Protein AF-A0A1A0JV14-F1 (afdb_monomer_lite)

pLDDT: mean 73.34, std 14.1, range [32.22, 88.75]

Secondary structure (DSSP, 8-state):
--SS-HHHHHHHHHHHHHHHHHHHHHHHHHHTSEEE---S--TTSS----EEESTT---HHHHS--B-TTS-B-----TTEEE-TTS-EEE-SPPPBPSS-SSB--S-SSEETTEEPPHHHHHHHHHHHHHHHHHHHHHHHH---------------------S-----PPTTHHHHHHHHHHHHHHHHHHHHHHHHHHHS-HHHHHHHHHHHHHHHHHHHHHIIIIIIS--TTHHHHHHHHHHHHHHHHHHHHHHHHHHHHHHHHS--

Structure (mmCIF, N/CA/C/O backbone):
data_AF-A0A1A0JV14-F1
#
_entry.id   AF-A0A1A0JV14-F1
#
loop_
_atom_site.group_PDB
_atom_site.id
_atom_site.type_symbol
_atom_site.label_atom_id
_atom_site.label_alt_id
_atom_site.label_comp_id
_atom_site.label_asym_id
_atom_site.label_entity_id
_atom_site.label_seq_id
_atom_site.pdbx_PDB_ins_code
_atom_site.Cartn_x
_atom_site.Cartn_y
_atom_site.Cartn_z
_atom_site.occupancy
_atom_site.B_iso_or_equiv
_atom_site.auth_seq_id
_atom_site.auth_comp_id
_atom_site.auth_asym_id
_atom_site.auth_atom_id
_atom_site.pdbx_PDB_model_num
ATOM 1 N N . MET A 1 1 ? -23.477 -11.096 28.241 1.00 49.06 1 MET A N 1
ATOM 2 C CA . MET A 1 1 ? -22.424 -10.251 27.631 1.00 49.06 1 MET A CA 1
ATOM 3 C C . MET A 1 1 ? -21.500 -11.159 26.836 1.00 49.06 1 MET A C 1
ATOM 5 O O . MET A 1 1 ? -21.162 -12.216 27.353 1.00 49.06 1 MET A O 1
ATOM 9 N N . SER A 1 2 ? -21.149 -10.827 25.588 1.00 44.84 2 SER A N 1
ATOM 10 C CA . SER A 1 2 ? -20.207 -11.662 24.830 1.00 44.84 2 SER A CA 1
ATOM 11 C C . SER A 1 2 ? -18.846 -11.669 25.539 1.00 44.84 2 SER A C 1
ATOM 13 O O . SER A 1 2 ? -18.368 -10.593 25.894 1.00 44.84 2 SER A O 1
ATOM 15 N N . PRO A 1 3 ? -18.193 -12.828 25.723 1.00 68.62 3 PRO A N 1
ATOM 16 C CA . PRO A 1 3 ? -16.922 -12.924 26.453 1.00 68.62 3 PRO A CA 1
ATOM 17 C C . PRO A 1 3 ? -15.742 -12.248 25.732 1.00 68.62 3 PRO A C 1
ATOM 19 O O . PRO A 1 3 ? -14.661 -12.116 26.295 1.00 68.62 3 PRO A O 1
ATOM 22 N N . ILE A 1 4 ? -15.939 -11.812 24.485 1.00 65.19 4 ILE A N 1
ATOM 23 C CA . ILE A 1 4 ? -14.913 -11.195 23.647 1.00 65.19 4 ILE A CA 1
ATOM 24 C C . ILE A 1 4 ? -15.149 -9.675 23.608 1.00 65.19 4 ILE A C 1
ATOM 26 O O . ILE A 1 4 ? -16.234 -9.255 23.192 1.00 65.19 4 ILE A O 1
ATOM 30 N N . PRO A 1 5 ? -14.157 -8.844 23.990 1.00 69.81 5 PRO A N 1
ATOM 31 C CA . PRO A 1 5 ? -14.210 -7.398 23.808 1.00 69.81 5 PRO A CA 1
ATOM 32 C C . PRO A 1 5 ? -14.559 -7.041 22.361 1.00 69.81 5 PRO A C 1
ATOM 34 O O . PRO A 1 5 ? -13.869 -7.455 21.429 1.00 69.81 5 PRO A O 1
ATOM 37 N N . TRP A 1 6 ? -15.596 -6.230 22.159 1.00 74.19 6 TRP A N 1
ATOM 38 C CA . TRP A 1 6 ? -16.038 -5.812 20.825 1.00 74.19 6 TRP A CA 1
ATOM 39 C C . TRP A 1 6 ? -14.938 -5.166 19.945 1.00 74.19 6 TRP A C 1
ATOM 41 O O . TRP A 1 6 ? -14.975 -5.391 18.732 1.00 74.19 6 TRP A O 1
ATOM 51 N N . PRO A 1 7 ? -13.896 -4.476 20.473 1.00 67.81 7 PRO A N 1
ATOM 52 C CA . PRO A 1 7 ? -12.803 -3.973 19.639 1.00 67.81 7 PRO A CA 1
ATOM 53 C C . PRO A 1 7 ? -11.951 -5.081 19.009 1.00 67.81 7 PRO A C 1
ATOM 55 O O . PRO A 1 7 ? -11.316 -4.841 17.986 1.00 67.81 7 PRO A O 1
ATOM 58 N N . LEU A 1 8 ? -11.949 -6.303 19.559 1.00 70.31 8 LEU A N 1
ATOM 59 C CA . LEU A 1 8 ? -11.223 -7.431 18.967 1.00 70.31 8 LEU A CA 1
ATOM 60 C C . LEU A 1 8 ? -11.866 -7.922 17.670 1.00 70.31 8 LEU A C 1
ATOM 62 O O . LEU A 1 8 ? -11.145 -8.367 16.782 1.00 70.31 8 LEU A O 1
ATOM 66 N N . TRP A 1 9 ? -13.186 -7.787 17.510 1.00 73.31 9 TRP A N 1
ATOM 67 C CA . TRP A 1 9 ? -13.846 -8.073 16.231 1.00 73.31 9 TRP A CA 1
ATOM 68 C C . TRP A 1 9 ? -13.372 -7.112 15.137 1.00 73.31 9 TRP A C 1
ATOM 70 O O . TRP A 1 9 ? -13.068 -7.533 14.022 1.00 73.31 9 TRP A O 1
ATOM 80 N N . ILE A 1 10 ? -13.219 -5.830 15.483 1.00 69.50 10 ILE A N 1
ATOM 81 C CA . ILE A 1 10 ? -12.657 -4.810 14.586 1.00 69.50 10 ILE A CA 1
ATOM 82 C C . ILE A 1 10 ? -11.177 -5.111 14.305 1.00 69.50 10 ILE A C 1
ATOM 84 O O . ILE A 1 10 ? -10.741 -5.082 13.152 1.00 69.50 10 ILE A O 1
ATOM 88 N N . GLY A 1 11 ? -10.417 -5.463 15.345 1.00 66.31 11 GLY A N 1
ATOM 89 C CA . GLY A 1 11 ? -9.011 -5.844 15.239 1.00 66.31 11 GLY A CA 1
ATOM 90 C C . GLY A 1 11 ? -8.780 -7.075 14.358 1.00 66.31 11 GLY A C 1
ATOM 91 O O . GLY A 1 11 ? -7.833 -7.082 13.580 1.00 66.31 11 GLY A O 1
ATOM 92 N N . GLY A 1 12 ? -9.657 -8.081 14.414 1.00 74.56 12 GLY A N 1
ATOM 93 C CA . GLY A 1 12 ? -9.566 -9.301 13.605 1.00 74.56 12 GLY A CA 1
ATOM 94 C C . GLY A 1 12 ? -9.824 -9.076 12.112 1.00 74.56 12 GLY A C 1
ATOM 95 O O . GLY A 1 12 ? -9.202 -9.724 11.271 1.00 74.56 12 GLY A O 1
ATOM 96 N N . LEU A 1 13 ? -10.680 -8.112 11.762 1.00 76.44 13 LEU A N 1
ATOM 97 C CA . LEU A 1 13 ? -10.943 -7.747 10.365 1.00 76.44 13 LEU A CA 1
ATOM 98 C C . LEU A 1 13 ? -9.793 -6.955 9.731 1.00 76.44 13 LEU A C 1
ATOM 100 O O . LEU A 1 13 ? -9.630 -6.954 8.509 1.00 76.44 13 LEU A O 1
ATOM 104 N N . PHE A 1 14 ? -8.971 -6.288 10.538 1.00 70.69 14 PHE A N 1
ATOM 105 C CA . PHE A 1 14 ? -7.948 -5.394 10.016 1.00 70.69 14 PHE A CA 1
ATOM 106 C C . PHE A 1 14 ? -6.791 -6.099 9.285 1.00 70.69 14 PHE A C 1
ATOM 108 O O . PHE A 1 14 ? -6.425 -5.616 8.216 1.00 70.69 14 PHE A O 1
ATOM 115 N N . PRO A 1 15 ? -6.221 -7.234 9.743 1.00 72.44 15 PRO A N 1
ATOM 116 C CA . PRO A 1 15 ? -5.243 -7.987 8.957 1.00 72.44 15 PRO A CA 1
ATOM 117 C C . PRO A 1 15 ? -5.775 -8.403 7.584 1.00 72.44 15 PRO A C 1
ATOM 119 O O . PRO A 1 15 ? -5.058 -8.283 6.591 1.00 72.44 15 PRO A O 1
ATOM 122 N N . VAL A 1 16 ? -7.041 -8.832 7.514 1.00 77.56 16 VAL A N 1
ATOM 123 C CA . VAL A 1 16 ? -7.713 -9.169 6.249 1.00 77.56 16 VAL A CA 1
ATOM 124 C C . VAL A 1 16 ? -7.795 -7.931 5.363 1.00 77.56 16 VAL A C 1
ATOM 126 O O . VAL A 1 16 ? -7.395 -7.973 4.201 1.00 77.56 16 VAL A O 1
ATOM 129 N N . TYR A 1 17 ? -8.227 -6.803 5.924 1.00 73.44 17 TYR A N 1
ATOM 130 C CA . TYR A 1 17 ? -8.260 -5.529 5.216 1.00 73.44 17 TYR A CA 1
ATOM 131 C C . TYR A 1 17 ? -6.877 -5.105 4.696 1.00 73.44 17 TYR A C 1
ATOM 133 O O . TYR A 1 17 ? -6.738 -4.795 3.515 1.00 73.44 17 TYR A O 1
ATOM 141 N N . VAL A 1 18 ? -5.837 -5.137 5.533 1.00 72.06 18 VAL A N 1
ATOM 142 C CA . VAL A 1 18 ? -4.464 -4.789 5.138 1.00 72.06 18 VAL A CA 1
ATOM 143 C C . VAL A 1 18 ? -3.956 -5.720 4.047 1.00 72.06 18 VAL A C 1
ATOM 145 O O . VAL A 1 18 ? -3.308 -5.246 3.113 1.00 72.06 18 VAL A O 1
ATOM 148 N N . ALA A 1 19 ? -4.254 -7.018 4.122 1.00 76.06 19 ALA A N 1
ATOM 149 C CA . ALA A 1 19 ? -3.896 -7.972 3.080 1.00 76.06 19 ALA A CA 1
ATOM 150 C C . ALA A 1 19 ? -4.569 -7.609 1.748 1.00 76.06 19 ALA A C 1
ATOM 152 O O . ALA A 1 19 ? -3.882 -7.488 0.732 1.00 76.06 19 ALA A O 1
ATOM 153 N N . VAL A 1 20 ? -5.879 -7.342 1.760 1.00 78.75 20 VAL A N 1
ATOM 154 C CA . VAL A 1 20 ? -6.639 -6.922 0.571 1.00 78.75 20 VAL A CA 1
ATOM 155 C C . VAL A 1 20 ? -6.084 -5.621 -0.007 1.00 78.75 20 VAL A C 1
ATOM 157 O O . VAL A 1 20 ? -5.775 -5.562 -1.196 1.00 78.75 20 VAL A O 1
ATOM 160 N N . VAL A 1 21 ? -5.880 -4.591 0.819 1.00 75.81 21 VAL A N 1
ATOM 161 C CA . VAL A 1 21 ? -5.307 -3.307 0.382 1.00 75.81 21 VAL A CA 1
ATOM 162 C C . VAL A 1 21 ? -3.895 -3.487 -0.167 1.00 75.81 21 VAL A C 1
ATOM 164 O O . VAL A 1 21 ? -3.560 -2.891 -1.188 1.00 75.81 21 VAL A O 1
ATOM 167 N N . SER A 1 22 ? -3.073 -4.334 0.452 1.00 76.94 22 SER A N 1
ATOM 168 C CA . SER A 1 22 ? -1.713 -4.618 -0.018 1.00 76.94 22 SER A CA 1
ATOM 169 C C . SER A 1 22 ? -1.718 -5.273 -1.398 1.00 76.94 22 SER A C 1
ATOM 171 O O . SER A 1 22 ? -0.940 -4.875 -2.265 1.00 76.94 22 SER A O 1
ATOM 173 N N . VAL A 1 23 ? -2.619 -6.234 -1.630 1.00 80.88 23 VAL A N 1
ATOM 174 C CA . VAL A 1 23 ? -2.798 -6.878 -2.940 1.00 80.88 23 VAL A CA 1
ATOM 175 C C . VAL A 1 23 ? -3.331 -5.877 -3.968 1.00 80.88 23 VAL A C 1
ATOM 177 O O . VAL A 1 23 ? -2.788 -5.788 -5.067 1.00 80.88 23 VAL A O 1
ATOM 180 N N . LEU A 1 24 ? -4.331 -5.066 -3.618 1.00 80.88 24 LEU A N 1
ATOM 181 C CA . LEU A 1 24 ? -4.858 -4.030 -4.510 1.00 80.88 24 LEU A CA 1
ATOM 182 C C . LEU A 1 24 ? -3.783 -3.005 -4.887 1.00 80.88 24 LEU A C 1
ATOM 184 O O . LEU A 1 24 ? -3.639 -2.669 -6.061 1.00 80.88 24 LEU A O 1
ATOM 188 N N . LEU A 1 25 ? -2.984 -2.539 -3.925 1.00 79.31 25 LEU A N 1
ATOM 189 C CA . LEU A 1 25 ? -1.890 -1.603 -4.179 1.00 79.31 25 LEU A CA 1
ATOM 190 C C . LEU A 1 25 ? -0.799 -2.214 -5.049 1.00 79.31 25 LEU A C 1
ATOM 192 O O . LEU A 1 25 ? -0.305 -1.550 -5.961 1.00 79.31 25 LEU A O 1
ATOM 196 N N . TRP A 1 26 ? -0.431 -3.468 -4.787 1.00 85.31 26 TRP A N 1
ATOM 197 C CA . TRP A 1 26 ? 0.482 -4.225 -5.636 1.00 85.31 26 TRP A CA 1
ATOM 198 C C . TRP A 1 26 ? -0.031 -4.289 -7.078 1.00 85.31 26 TRP A C 1
ATOM 200 O O . TRP A 1 26 ? 0.706 -3.944 -8.005 1.00 85.31 26 TRP A O 1
ATOM 210 N N . PHE A 1 27 ? -1.305 -4.638 -7.261 1.00 87.00 27 PHE A N 1
ATOM 211 C CA . PHE A 1 27 ? -1.913 -4.762 -8.579 1.00 87.00 27 PHE A CA 1
ATOM 212 C C . PHE A 1 27 ? -1.983 -3.417 -9.310 1.00 87.00 27 PHE A C 1
ATOM 214 O O . PHE A 1 27 ? -1.514 -3.304 -10.443 1.00 87.00 27 PHE A O 1
ATOM 221 N N . LEU A 1 28 ? -2.509 -2.372 -8.663 1.00 83.56 28 LEU A N 1
ATOM 222 C CA . LEU A 1 28 ? -2.641 -1.029 -9.242 1.00 83.56 28 LEU A CA 1
ATOM 223 C C . LEU A 1 28 ? -1.284 -0.423 -9.602 1.00 83.56 28 LEU A C 1
ATOM 225 O O . LEU A 1 28 ? -1.135 0.221 -10.643 1.00 83.56 28 LEU A O 1
ATOM 229 N N . ARG A 1 29 ? -0.269 -0.654 -8.768 1.00 82.81 29 ARG A N 1
ATOM 230 C CA . ARG A 1 29 ? 1.103 -0.233 -9.050 1.00 82.81 29 ARG A CA 1
ATOM 231 C C . ARG A 1 29 ? 1.698 -0.960 -10.249 1.00 82.81 29 ARG A C 1
ATOM 233 O O . ARG A 1 29 ? 2.370 -0.348 -11.076 1.00 82.81 29 ARG A O 1
ATOM 240 N N . GLY A 1 30 ? 1.447 -2.258 -10.341 1.00 84.19 30 GLY A N 1
ATOM 241 C CA . GLY A 1 30 ? 1.895 -3.079 -11.452 1.00 84.19 30 GLY A CA 1
ATOM 242 C C . GLY A 1 30 ? 1.249 -2.720 -12.790 1.00 84.19 30 GLY A C 1
ATOM 243 O O . GLY A 1 30 ? 1.918 -2.795 -13.818 1.00 84.19 30 GLY A O 1
ATOM 244 N N . SER A 1 31 ? -0.018 -2.296 -12.778 1.00 86.62 31 SER A N 1
ATOM 245 C CA . SER A 1 31 ? -0.853 -2.199 -13.985 1.00 86.62 31 SER A CA 1
ATOM 246 C C . SER A 1 31 ? -1.221 -0.784 -14.435 1.00 86.62 31 SER A C 1
ATOM 248 O O . SER A 1 31 ? -1.293 -0.548 -15.635 1.00 86.62 31 SER A O 1
ATOM 250 N N . VAL A 1 32 ? -1.465 0.155 -13.515 1.00 84.38 32 VAL A N 1
ATOM 251 C CA . VAL A 1 32 ? -2.070 1.460 -13.856 1.00 84.38 32 VAL A CA 1
ATOM 252 C C . VAL A 1 32 ? -1.160 2.633 -13.513 1.00 84.38 32 VAL A C 1
ATOM 254 O O . VAL A 1 32 ? -1.180 3.656 -14.195 1.00 84.38 32 VAL A O 1
ATOM 257 N N . TRP A 1 33 ? -0.346 2.519 -12.462 1.00 81.19 33 TRP A N 1
ATOM 258 C CA . TRP A 1 33 ? 0.385 3.676 -11.952 1.00 81.19 33 TRP A CA 1
ATOM 259 C C . TRP A 1 33 ? 1.408 4.203 -12.968 1.00 81.19 33 TRP A C 1
ATOM 261 O O . TRP A 1 33 ? 2.286 3.445 -13.381 1.00 81.19 33 TRP A O 1
ATOM 271 N N . PRO A 1 34 ? 1.347 5.488 -13.371 1.00 81.88 34 PRO A N 1
ATOM 272 C CA . PRO A 1 34 ? 2.269 6.027 -14.360 1.00 81.88 34 PRO A CA 1
ATOM 273 C C . PRO A 1 34 ? 3.716 5.958 -13.870 1.00 81.88 34 PRO A C 1
ATOM 275 O O . PRO A 1 34 ? 4.074 6.538 -12.840 1.00 81.88 34 PRO A O 1
ATOM 278 N N . VAL A 1 35 ? 4.547 5.276 -14.650 1.00 82.06 35 VAL A N 1
ATOM 279 C CA . VAL A 1 35 ? 5.992 5.141 -14.441 1.00 82.06 35 VAL A CA 1
ATOM 280 C C . VAL A 1 35 ? 6.722 5.351 -15.767 1.00 82.06 35 VAL A C 1
ATOM 282 O O . VAL A 1 35 ? 6.133 5.224 -16.841 1.00 82.06 35 VAL A O 1
ATOM 285 N N . GLN A 1 36 ? 8.007 5.701 -15.731 1.00 83.50 36 GLN A N 1
ATOM 286 C CA . GLN A 1 36 ? 8.790 5.827 -16.963 1.00 83.50 36 GLN A CA 1
ATOM 287 C C . GLN A 1 36 ? 9.152 4.443 -17.505 1.00 83.50 36 GLN A C 1
ATOM 289 O O . GLN A 1 36 ? 9.298 3.476 -16.758 1.00 83.50 36 GLN A O 1
ATOM 294 N N . CYS A 1 37 ? 9.280 4.321 -18.823 1.00 84.94 37 CYS A N 1
ATOM 295 C CA . CYS A 1 37 ? 9.655 3.078 -19.476 1.00 84.94 37 CYS A CA 1
ATOM 296 C C . CYS A 1 37 ? 11.068 2.653 -19.056 1.00 84.94 37 CYS A C 1
ATOM 298 O O . CYS A 1 37 ? 12.046 3.337 -19.351 1.00 84.94 37 CYS A O 1
ATOM 300 N N . ALA A 1 38 ? 11.187 1.458 -18.479 1.00 78.62 38 ALA A N 1
ATOM 301 C CA . ALA A 1 38 ? 12.433 0.920 -17.935 1.00 78.62 38 ALA A CA 1
ATOM 302 C C . ALA A 1 38 ? 13.425 0.398 -18.999 1.00 78.62 38 ALA A C 1
ATOM 304 O O . ALA A 1 38 ? 14.091 -0.616 -18.797 1.00 78.62 38 ALA A O 1
ATOM 305 N N . TYR A 1 39 ? 13.542 1.074 -20.144 1.00 82.88 39 TYR A N 1
ATOM 306 C CA . TYR A 1 39 ? 14.497 0.692 -21.185 1.00 82.88 39 TYR A CA 1
ATOM 307 C C . TYR A 1 39 ? 15.790 1.517 -21.066 1.00 82.88 39 TYR A C 1
ATOM 309 O O . TYR A 1 39 ? 15.718 2.751 -21.125 1.00 82.88 39 TYR A O 1
ATOM 317 N N . PRO A 1 40 ? 16.958 0.872 -20.869 1.00 75.00 40 PRO A N 1
ATOM 318 C CA . PRO A 1 40 ? 18.164 1.554 -20.398 1.00 75.00 40 PRO A CA 1
ATOM 319 C C . PRO A 1 40 ? 18.838 2.420 -21.463 1.00 75.00 40 PRO A C 1
ATOM 321 O O . PRO A 1 40 ? 19.374 3.477 -21.137 1.00 75.00 40 PRO A O 1
ATOM 324 N N . ARG A 1 41 ? 18.809 2.002 -22.733 1.00 76.00 41 ARG A N 1
ATOM 325 C CA . ARG A 1 41 ? 19.434 2.724 -23.846 1.00 76.00 41 ARG A CA 1
ATOM 326 C C . ARG A 1 41 ? 18.601 2.576 -25.104 1.00 76.00 41 ARG A C 1
ATOM 328 O O . ARG A 1 41 ? 18.338 1.464 -25.531 1.00 76.00 41 ARG A O 1
ATOM 335 N N . THR A 1 42 ? 18.191 3.701 -25.669 1.00 78.00 42 THR A N 1
ATOM 336 C CA . THR A 1 42 ? 17.577 3.789 -27.000 1.00 78.00 42 THR A CA 1
ATOM 337 C C . THR A 1 42 ? 18.656 3.863 -28.085 1.00 78.00 42 THR A C 1
ATOM 339 O O . THR A 1 42 ? 19.840 3.988 -27.769 1.00 78.00 42 THR A O 1
ATOM 342 N N . SER A 1 43 ? 18.261 3.894 -29.362 1.00 72.75 43 SER A N 1
ATOM 343 C CA . SER A 1 43 ? 19.174 4.112 -30.500 1.00 72.75 43 SER A CA 1
ATOM 344 C C . SER A 1 43 ? 20.033 5.378 -30.384 1.00 72.75 43 SER A C 1
ATOM 346 O O . SER A 1 43 ? 21.103 5.448 -30.972 1.00 72.75 43 SER A O 1
ATOM 348 N N . LYS A 1 44 ? 19.602 6.364 -29.586 1.00 75.69 44 LYS A N 1
ATOM 349 C CA . LYS A 1 44 ? 20.335 7.612 -29.317 1.00 75.69 44 LYS A CA 1
ATOM 350 C C . LYS A 1 44 ? 21.280 7.523 -28.107 1.00 75.69 44 LYS A C 1
ATOM 352 O O . LYS A 1 44 ? 21.722 8.550 -27.603 1.00 75.69 44 LYS A O 1
ATOM 357 N N . GLY A 1 45 ? 21.504 6.328 -27.553 1.00 75.19 45 GLY A N 1
ATOM 358 C CA . GLY A 1 45 ? 22.365 6.105 -26.383 1.00 75.19 45 GLY A CA 1
ATOM 359 C C . GLY A 1 45 ? 21.812 6.635 -25.051 1.00 75.19 45 GLY A C 1
ATOM 360 O O . GLY A 1 45 ? 22.491 6.557 -24.032 1.00 75.19 45 GLY A O 1
ATOM 361 N N . ARG A 1 46 ? 20.578 7.156 -25.032 1.00 79.81 46 ARG A N 1
ATOM 362 C CA . ARG A 1 46 ? 19.920 7.743 -23.849 1.00 79.81 46 ARG A CA 1
ATOM 363 C C . ARG A 1 46 ? 18.812 6.829 -23.307 1.00 79.81 46 ARG A C 1
ATOM 365 O O . ARG A 1 46 ? 18.207 6.102 -24.106 1.00 79.81 46 ARG A O 1
ATOM 372 N N . PRO A 1 47 ? 18.497 6.874 -21.996 1.00 79.69 47 PRO A N 1
ATOM 373 C CA . PRO A 1 47 ? 17.401 6.099 -21.419 1.00 79.69 47 PRO A CA 1
ATOM 374 C C . PRO A 1 47 ? 16.048 6.551 -21.967 1.00 79.69 47 PRO A C 1
ATOM 376 O O . PRO A 1 47 ? 15.847 7.730 -22.272 1.00 79.69 47 PRO A O 1
ATOM 379 N N . CYS A 1 48 ? 15.102 5.617 -22.071 1.00 83.44 48 CYS A N 1
ATOM 380 C CA . CYS A 1 48 ? 13.747 5.955 -22.492 1.00 83.44 48 CYS A CA 1
ATOM 381 C C . CYS A 1 48 ? 13.066 6.853 -21.444 1.00 83.44 48 CYS A C 1
ATOM 383 O O . CYS A 1 48 ? 13.217 6.643 -20.241 1.00 83.44 48 CYS A O 1
ATOM 385 N N . ARG A 1 49 ? 12.321 7.862 -21.909 1.00 84.25 49 ARG A N 1
ATOM 386 C CA . ARG A 1 49 ? 11.560 8.802 -21.063 1.00 84.25 49 ARG A CA 1
ATOM 387 C C . ARG A 1 49 ? 10.043 8.702 -21.261 1.00 84.25 49 ARG A C 1
ATOM 389 O O . ARG A 1 49 ? 9.301 9.477 -20.672 1.00 84.25 49 ARG A O 1
ATOM 396 N N . ASN A 1 50 ? 9.579 7.757 -22.081 1.00 87.19 50 ASN A N 1
ATOM 397 C CA . ASN A 1 50 ? 8.151 7.580 -22.343 1.00 87.19 50 ASN A CA 1
ATOM 398 C C . ASN A 1 50 ? 7.445 7.046 -21.096 1.00 87.19 50 ASN A C 1
ATOM 400 O O . ASN A 1 50 ? 7.974 6.159 -20.425 1.00 87.19 50 ASN A O 1
ATOM 404 N N . TRP A 1 51 ? 6.239 7.538 -20.831 1.00 86.31 51 TRP A N 1
ATOM 405 C CA . TRP A 1 51 ? 5.393 7.059 -19.742 1.00 86.31 51 TRP A CA 1
ATOM 406 C C . TRP A 1 51 ? 4.670 5.768 -20.123 1.00 86.31 51 TRP A C 1
ATOM 408 O O . TRP A 1 51 ? 4.307 5.564 -21.283 1.00 86.31 51 TRP A O 1
ATOM 418 N N . VAL A 1 52 ? 4.483 4.889 -19.141 1.00 87.81 52 VAL A N 1
ATOM 419 C CA . VAL A 1 52 ? 3.756 3.624 -19.276 1.00 87.81 52 VAL A CA 1
ATOM 420 C C . VAL A 1 52 ? 2.808 3.425 -18.090 1.00 87.81 52 VAL A C 1
ATOM 422 O O . VAL A 1 52 ? 3.120 3.884 -16.984 1.00 87.81 52 VAL A O 1
ATOM 425 N N . PRO A 1 53 ? 1.659 2.762 -18.301 1.00 87.88 53 PRO A N 1
ATOM 426 C CA . PRO A 1 53 ? 0.757 2.414 -17.217 1.00 87.88 53 PRO A CA 1
ATOM 427 C C . PRO A 1 53 ? 1.317 1.195 -16.479 1.00 87.88 53 PRO A C 1
ATOM 429 O O . PRO A 1 53 ? 1.346 0.082 -16.999 1.00 87.88 53 PRO A O 1
ATOM 432 N N . GLY A 1 54 ? 1.808 1.429 -15.268 1.00 84.31 54 GLY A N 1
ATOM 433 C CA . GLY A 1 54 ? 2.262 0.390 -14.361 1.00 84.31 54 GLY A CA 1
ATOM 434 C C . GLY A 1 54 ? 3.673 -0.138 -14.611 1.00 84.31 54 GLY A C 1
ATOM 435 O O . GLY A 1 54 ? 4.294 0.022 -15.666 1.00 84.31 54 GLY A O 1
ATOM 436 N N . GLU A 1 55 ? 4.206 -0.792 -13.584 1.00 85.38 55 GLU A N 1
ATOM 437 C CA . GLU A 1 55 ? 5.560 -1.347 -13.596 1.00 85.38 55 GLU A CA 1
ATOM 438 C C . GLU A 1 55 ? 5.730 -2.559 -14.520 1.00 85.38 55 GLU A C 1
ATOM 440 O O . GLU A 1 55 ? 6.852 -2.816 -14.967 1.00 85.38 55 GLU A O 1
ATOM 445 N N . TRP A 1 56 ? 4.646 -3.274 -14.837 1.00 86.56 56 TRP A N 1
ATOM 446 C CA . TRP A 1 56 ? 4.665 -4.476 -15.680 1.00 86.56 56 TRP A CA 1
ATOM 447 C C . TRP A 1 56 ? 4.751 -4.171 -17.172 1.00 86.56 56 TRP A C 1
ATOM 449 O O . TRP A 1 56 ? 5.037 -5.067 -17.969 1.00 86.56 56 TRP A O 1
ATOM 459 N N . MET A 1 57 ? 4.505 -2.920 -17.561 1.00 85.00 57 MET A N 1
ATOM 460 C CA . MET A 1 57 ? 4.444 -2.526 -18.960 1.00 85.00 57 MET A CA 1
ATOM 461 C C . MET A 1 57 ? 5.706 -1.795 -19.415 1.00 85.00 57 MET A C 1
ATOM 463 O O . MET A 1 57 ? 6.434 -1.149 -18.656 1.00 85.00 57 MET A O 1
ATOM 467 N N . ARG A 1 58 ? 5.961 -1.892 -20.719 1.00 85.56 58 ARG A N 1
ATOM 468 C CA . ARG A 1 58 ? 6.954 -1.097 -21.443 1.00 85.56 58 ARG A CA 1
ATOM 469 C C . ARG A 1 58 ? 6.253 -0.290 -22.519 1.00 85.56 58 ARG A C 1
ATOM 471 O O . ARG A 1 58 ? 5.154 -0.637 -22.949 1.00 85.56 58 ARG A O 1
ATOM 478 N N . CYS A 1 59 ? 6.894 0.782 -22.978 1.00 86.88 59 CYS A N 1
ATOM 479 C CA . CYS A 1 59 ? 6.302 1.602 -24.025 1.00 86.88 59 CYS A CA 1
ATOM 480 C C . CYS A 1 59 ? 6.188 0.787 -25.318 1.00 86.88 59 CYS A C 1
ATOM 482 O O . CYS A 1 59 ? 6.926 -0.179 -25.523 1.00 86.88 59 CYS A O 1
ATOM 484 N N . ARG A 1 60 ? 5.289 1.197 -26.218 1.00 86.00 60 ARG A N 1
ATOM 485 C CA . ARG A 1 60 ? 5.021 0.495 -27.484 1.00 86.00 60 ARG A CA 1
ATOM 486 C C . ARG A 1 60 ? 6.295 0.150 -28.272 1.00 86.00 60 ARG A C 1
ATOM 488 O O . ARG A 1 60 ? 6.374 -0.937 -28.834 1.00 86.00 60 ARG A O 1
ATOM 495 N N . HIS A 1 61 ? 7.302 1.025 -28.248 1.00 81.62 61 HIS A N 1
ATOM 496 C CA . HIS A 1 61 ? 8.583 0.834 -28.943 1.00 81.62 61 HIS A CA 1
ATOM 497 C C . HIS A 1 61 ? 9.497 -0.234 -28.316 1.00 81.62 61 HIS A C 1
ATOM 499 O O . HIS A 1 61 ? 10.349 -0.785 -29.010 1.00 81.62 61 HIS A O 1
ATOM 505 N N . HIS A 1 62 ? 9.323 -0.539 -27.025 1.00 81.56 62 HIS A N 1
ATOM 506 C CA . HIS A 1 62 ? 10.167 -1.469 -26.259 1.00 81.56 62 HIS A CA 1
ATOM 507 C C . HIS A 1 62 ? 9.402 -2.681 -25.700 1.00 81.56 62 HIS A C 1
ATOM 509 O O . HIS A 1 62 ? 9.979 -3.487 -24.965 1.00 81.56 62 HIS A O 1
ATOM 515 N N . ASN A 1 63 ? 8.106 -2.800 -26.008 1.00 75.81 63 ASN A N 1
ATOM 516 C CA . ASN A 1 63 ? 7.265 -3.925 -25.594 1.00 75.81 63 ASN A CA 1
ATOM 517 C C . ASN A 1 63 ? 7.368 -5.124 -26.559 1.00 75.81 63 ASN A C 1
ATOM 519 O O . ASN A 1 63 ? 7.190 -6.269 -26.154 1.00 75.81 63 ASN A O 1
ATOM 523 N N . ARG A 1 64 ? 7.690 -4.888 -27.837 1.00 67.31 64 ARG A N 1
ATOM 524 C CA . ARG A 1 64 ? 7.855 -5.953 -28.839 1.00 67.31 64 ARG A CA 1
ATOM 525 C C . ARG A 1 64 ? 9.324 -6.367 -28.965 1.00 67.31 64 ARG A C 1
ATOM 527 O O . ARG A 1 64 ? 10.215 -5.519 -28.932 1.00 67.31 64 ARG A O 1
ATOM 534 N N . ARG A 1 65 ? 9.569 -7.670 -29.151 1.00 59.38 65 ARG A N 1
ATOM 535 C CA . ARG A 1 65 ? 10.869 -8.193 -29.602 1.00 59.38 65 ARG A CA 1
ATOM 536 C C . ARG A 1 65 ? 11.035 -7.798 -31.065 1.00 59.38 65 ARG A C 1
ATOM 538 O O . ARG A 1 65 ? 10.551 -8.493 -31.948 1.00 59.38 65 ARG A O 1
ATOM 545 N N . VAL A 1 66 ? 11.634 -6.639 -31.300 1.00 60.34 66 VAL A N 1
ATOM 546 C CA . VAL A 1 66 ? 11.924 -6.154 -32.649 1.00 60.34 66 VAL A CA 1
ATOM 547 C C . VAL A 1 66 ? 13.431 -6.055 -32.775 1.00 60.34 66 VAL A C 1
ATOM 549 O O . VAL A 1 66 ? 14.089 -5.382 -31.977 1.00 60.34 66 VAL A O 1
ATOM 552 N N . THR A 1 67 ? 13.969 -6.761 -33.761 1.00 59.72 67 THR A N 1
ATOM 553 C CA . THR A 1 67 ? 15.313 -6.509 -34.268 1.00 59.72 67 THR A CA 1
ATOM 554 C C . THR A 1 67 ? 15.173 -5.369 -35.265 1.00 59.72 67 THR A C 1
ATOM 556 O O . THR A 1 67 ? 14.502 -5.516 -36.284 1.00 59.72 67 THR A O 1
ATOM 559 N N . TYR A 1 68 ? 15.712 -4.196 -34.941 1.00 62.53 68 TYR A N 1
ATOM 560 C CA . TYR A 1 68 ? 15.664 -3.058 -35.856 1.00 62.53 68 TYR A CA 1
ATOM 561 C C . TYR A 1 68 ? 16.746 -3.196 -36.933 1.00 62.53 68 TYR A C 1
ATOM 563 O O . TYR A 1 68 ? 17.794 -3.797 -36.702 1.00 62.53 68 TYR A O 1
ATOM 571 N N . ARG A 1 69 ? 16.508 -2.571 -38.093 1.00 49.47 69 ARG A N 1
ATOM 572 C CA . ARG A 1 69 ? 17.336 -2.631 -39.317 1.00 49.47 69 ARG A CA 1
ATOM 573 C C . ARG A 1 69 ? 18.815 -2.231 -39.132 1.00 49.47 69 ARG A C 1
ATOM 575 O O . ARG A 1 69 ? 19.618 -2.477 -40.017 1.00 49.47 69 ARG A O 1
ATOM 582 N N . TYR A 1 70 ? 19.170 -1.655 -37.982 1.00 57.38 70 TYR A N 1
ATOM 583 C CA . TYR A 1 70 ? 20.510 -1.169 -37.626 1.00 57.38 70 TYR A CA 1
ATOM 584 C C . TYR A 1 70 ? 21.196 -2.013 -36.533 1.00 57.38 70 TYR A C 1
ATOM 586 O O . TYR A 1 70 ? 21.990 -1.493 -35.755 1.00 57.38 70 TYR A O 1
ATOM 594 N N . GLY A 1 71 ? 20.828 -3.291 -36.382 1.00 58.66 71 GLY A N 1
ATOM 595 C CA . GLY A 1 71 ? 21.439 -4.199 -35.396 1.00 58.66 71 GLY A CA 1
ATOM 596 C C . GLY A 1 71 ? 21.020 -3.960 -33.937 1.00 58.66 71 GLY A C 1
ATOM 597 O O . GLY A 1 71 ? 21.434 -4.694 -33.043 1.00 58.66 71 GLY A O 1
ATOM 598 N N . HIS A 1 72 ? 20.161 -2.972 -33.662 1.00 62.44 72 HIS A N 1
ATOM 599 C CA . HIS A 1 72 ? 19.623 -2.760 -32.320 1.00 62.44 72 HIS A CA 1
ATOM 600 C C . HIS A 1 72 ? 18.564 -3.822 -31.999 1.00 62.44 72 HIS A C 1
ATOM 602 O O . HIS A 1 72 ? 17.467 -3.821 -32.563 1.00 62.44 72 HIS A O 1
ATOM 608 N N . GLN A 1 73 ? 18.874 -4.700 -31.044 1.00 68.56 73 GLN A N 1
ATOM 609 C CA . GLN A 1 73 ? 17.942 -5.709 -30.544 1.00 68.56 73 GLN A CA 1
ATOM 610 C C . GLN A 1 73 ? 17.288 -5.259 -29.231 1.00 68.56 73 GLN A C 1
ATOM 612 O O . GLN A 1 73 ? 17.963 -4.829 -28.291 1.00 68.56 73 GLN A O 1
ATOM 617 N N . VAL A 1 74 ? 15.960 -5.375 -29.140 1.00 68.31 74 VAL A N 1
ATOM 618 C CA . VAL A 1 74 ? 15.237 -5.139 -27.882 1.00 68.31 74 VAL A CA 1
ATOM 619 C C . VAL A 1 74 ? 15.334 -6.372 -26.983 1.00 68.31 74 VAL A C 1
ATOM 621 O O . VAL A 1 74 ? 14.596 -7.341 -27.150 1.00 68.31 74 VAL A O 1
ATOM 624 N N . VAL A 1 75 ? 16.231 -6.325 -25.995 1.00 73.12 75 VAL A N 1
ATOM 625 C CA . VAL A 1 75 ? 16.366 -7.377 -24.975 1.00 73.12 75 VAL A CA 1
ATOM 626 C C . VAL A 1 75 ? 15.255 -7.268 -23.920 1.00 73.12 75 VAL A C 1
ATOM 628 O O . VAL A 1 75 ? 14.893 -6.177 -23.448 1.00 73.12 75 VAL A O 1
ATOM 631 N N . LYS A 1 76 ? 14.707 -8.422 -23.521 1.00 74.00 76 LYS A N 1
ATOM 632 C CA . LYS A 1 76 ? 13.773 -8.526 -22.395 1.00 74.00 76 LYS A CA 1
ATOM 633 C C . LYS A 1 76 ? 14.579 -8.432 -21.095 1.00 74.00 76 LYS A C 1
ATOM 635 O O . LYS A 1 76 ? 15.233 -9.385 -20.704 1.00 74.00 76 LYS A O 1
ATOM 640 N N . LEU A 1 77 ? 14.541 -7.264 -20.463 1.00 77.62 77 LEU A N 1
ATOM 641 C CA . LEU A 1 77 ? 15.199 -6.984 -19.180 1.00 77.62 77 LEU A CA 1
ATOM 642 C C . LEU A 1 77 ? 14.133 -6.889 -18.087 1.00 77.62 77 LEU A C 1
ATOM 644 O O . LEU A 1 77 ? 13.023 -6.405 -18.341 1.00 77.62 77 LEU A O 1
ATOM 648 N N . GLN A 1 78 ? 14.464 -7.285 -16.867 1.00 80.44 78 GLN A N 1
ATOM 649 C CA . GLN A 1 78 ? 13.635 -6.906 -15.728 1.00 80.44 78 GLN A CA 1
ATOM 650 C C . GLN A 1 78 ? 13.760 -5.402 -15.463 1.00 80.44 78 GLN A C 1
ATOM 652 O O . GLN A 1 78 ? 14.704 -4.750 -15.912 1.00 80.44 78 GLN A O 1
ATOM 657 N N . ARG A 1 79 ? 12.787 -4.817 -14.761 1.00 76.81 79 ARG A N 1
ATOM 658 C CA . ARG A 1 79 ? 12.742 -3.363 -14.526 1.00 76.81 79 ARG A CA 1
ATOM 659 C C . ARG A 1 79 ? 13.945 -2.865 -13.715 1.00 76.81 79 ARG A C 1
ATOM 661 O O . ARG A 1 79 ? 14.489 -1.810 -14.022 1.00 76.81 79 ARG A O 1
ATOM 668 N N . TRP A 1 80 ? 14.407 -3.669 -12.761 1.00 76.44 80 TRP A N 1
ATOM 669 C CA . TRP A 1 80 ? 15.619 -3.420 -11.976 1.00 76.44 80 TRP A CA 1
ATOM 670 C C . TRP A 1 80 ? 16.916 -3.776 -12.709 1.00 76.44 80 TRP A C 1
ATOM 672 O O . TRP A 1 80 ? 17.970 -3.728 -12.093 1.00 76.44 80 TRP A O 1
ATOM 682 N N . GLN A 1 81 ? 16.877 -4.160 -13.987 1.00 81.56 81 GLN A N 1
ATOM 683 C CA . GLN A 1 81 ? 18.068 -4.509 -14.763 1.00 81.56 81 GLN A CA 1
ATOM 684 C C . GLN A 1 81 ? 18.404 -3.422 -15.791 1.00 81.56 81 GLN A C 1
ATOM 686 O O . GLN A 1 81 ? 17.553 -2.665 -16.272 1.00 81.56 81 GLN A O 1
ATOM 691 N N . THR A 1 82 ? 19.683 -3.332 -16.128 1.00 79.75 82 THR A N 1
ATOM 692 C CA . THR A 1 82 ? 20.254 -2.448 -17.142 1.00 79.75 82 THR A CA 1
ATOM 693 C C . THR A 1 82 ? 21.369 -3.170 -17.901 1.00 79.75 82 THR A C 1
ATOM 695 O O . THR A 1 82 ? 21.760 -4.281 -17.548 1.00 79.75 82 THR A O 1
ATOM 698 N N . LEU A 1 83 ? 21.851 -2.557 -18.979 1.00 79.50 83 LEU A N 1
ATOM 699 C CA . LEU A 1 83 ? 22.952 -3.070 -19.791 1.00 79.50 83 LEU A CA 1
ATOM 700 C C . LEU A 1 83 ? 24.211 -2.240 -19.524 1.00 79.50 83 LEU A C 1
ATOM 702 O O . LEU A 1 83 ? 24.172 -1.008 -19.608 1.00 79.50 83 LEU A O 1
ATOM 706 N N . THR A 1 84 ? 25.332 -2.898 -19.227 1.00 77.88 84 THR A N 1
ATOM 707 C CA . THR A 1 84 ? 26.653 -2.247 -19.164 1.00 77.88 84 THR A CA 1
ATOM 708 C C . THR A 1 84 ? 27.182 -1.914 -20.566 1.00 77.88 84 THR A C 1
ATOM 710 O O . THR A 1 84 ? 26.603 -2.312 -21.576 1.00 77.88 84 THR A O 1
ATOM 713 N N . ARG A 1 85 ? 28.305 -1.175 -20.659 1.00 70.88 85 ARG A N 1
ATOM 714 C CA . ARG A 1 85 ? 28.949 -0.829 -21.948 1.00 70.88 85 ARG A CA 1
ATOM 715 C C . ARG A 1 85 ? 29.293 -2.052 -22.821 1.00 70.88 85 ARG A C 1
ATOM 717 O O . ARG A 1 85 ? 29.320 -1.893 -24.030 1.00 70.88 85 ARG A O 1
ATOM 724 N N . GLY A 1 86 ? 29.459 -3.241 -22.236 1.00 72.88 86 GLY A N 1
ATOM 725 C CA . GLY A 1 86 ? 29.670 -4.510 -22.950 1.00 72.88 86 GLY A CA 1
ATOM 726 C C . GLY A 1 86 ? 28.415 -5.376 -23.137 1.00 72.88 86 GLY A C 1
ATOM 727 O O . GLY A 1 86 ? 28.542 -6.590 -23.207 1.00 72.88 86 GLY A O 1
ATOM 728 N N . ASN A 1 87 ? 27.204 -4.801 -23.127 1.00 73.56 87 ASN A N 1
ATOM 729 C CA . ASN A 1 87 ? 25.924 -5.525 -23.259 1.00 73.56 87 ASN A CA 1
ATOM 730 C C . ASN A 1 87 ? 25.652 -6.618 -22.204 1.00 73.56 87 ASN A C 1
ATOM 732 O O . ASN A 1 87 ? 24.712 -7.400 -22.346 1.00 73.56 87 ASN A O 1
ATOM 736 N N . LYS A 1 88 ? 26.409 -6.649 -21.103 1.00 80.62 88 LYS A N 1
ATOM 737 C CA . LYS A 1 88 ? 26.128 -7.529 -19.967 1.00 80.62 88 LYS A CA 1
ATOM 738 C C . LYS A 1 88 ? 24.924 -6.999 -19.186 1.00 80.62 88 LYS A C 1
ATOM 740 O O . LYS A 1 88 ? 24.809 -5.797 -18.936 1.00 80.62 88 LYS A O 1
ATOM 745 N N . ILE A 1 89 ? 24.020 -7.899 -18.808 1.00 82.12 89 ILE A N 1
ATOM 746 C CA . ILE A 1 89 ? 22.872 -7.572 -17.959 1.00 82.12 89 ILE A CA 1
ATOM 747 C C . ILE A 1 89 ? 23.378 -7.431 -16.523 1.00 82.12 89 ILE A C 1
ATOM 749 O O . ILE A 1 89 ? 23.967 -8.358 -15.973 1.00 82.12 89 ILE A O 1
ATOM 753 N N . VAL A 1 90 ? 23.156 -6.264 -15.933 1.00 81.12 90 VAL A N 1
ATOM 754 C CA . VAL A 1 90 ? 23.501 -5.937 -14.545 1.00 81.12 90 VAL A CA 1
ATOM 755 C C . VAL A 1 90 ? 22.316 -5.282 -13.865 1.00 81.12 90 VAL A C 1
ATOM 757 O O . VAL A 1 90 ? 21.436 -4.719 -14.517 1.00 81.12 90 VAL A O 1
ATOM 760 N N . ASP A 1 91 ? 22.291 -5.349 -12.545 1.00 77.44 91 ASP A N 1
ATOM 761 C CA . ASP A 1 91 ? 21.254 -4.701 -11.763 1.00 77.44 91 ASP A CA 1
ATOM 762 C C . ASP A 1 91 ? 21.468 -3.188 -11.716 1.00 77.44 91 ASP A C 1
ATOM 764 O O . ASP A 1 91 ? 22.592 -2.686 -11.683 1.00 77.44 91 ASP A O 1
ATOM 768 N N . ARG A 1 92 ? 20.365 -2.445 -11.758 1.00 70.69 92 ARG A N 1
ATOM 769 C CA . ARG A 1 92 ? 20.369 -0.998 -11.597 1.00 70.69 92 ARG A CA 1
ATOM 770 C C . ARG A 1 92 ? 20.706 -0.651 -10.150 1.00 70.69 92 ARG A C 1
ATOM 772 O O . ARG A 1 92 ? 20.240 -1.334 -9.241 1.00 70.69 92 ARG A O 1
ATOM 779 N N . PRO A 1 93 ? 21.402 0.473 -9.930 1.00 61.09 93 PRO A N 1
ATOM 780 C CA . PRO A 1 93 ? 21.563 1.023 -8.588 1.00 61.09 93 PRO A CA 1
ATOM 781 C C . PRO A 1 93 ? 20.241 1.584 -8.026 1.00 61.09 93 PRO A C 1
ATOM 783 O O . PRO A 1 93 ? 20.128 1.813 -6.826 1.00 61.09 93 PRO A O 1
ATOM 786 N N . GLU A 1 94 ? 19.237 1.821 -8.880 1.00 59.50 94 GLU A N 1
ATOM 787 C CA . GLU A 1 94 ? 17.921 2.351 -8.510 1.00 59.50 94 GLU A CA 1
ATOM 788 C C . GLU A 1 94 ? 17.041 1.274 -7.849 1.00 59.50 94 GLU A C 1
ATOM 790 O O . GLU A 1 94 ? 16.694 0.256 -8.457 1.00 59.50 94 GLU A O 1
ATOM 795 N N . ILE A 1 95 ? 16.639 1.531 -6.603 1.00 58.66 95 ILE A N 1
ATOM 796 C CA . ILE A 1 95 ? 15.884 0.599 -5.760 1.00 58.66 95 ILE A CA 1
ATOM 797 C C . ILE A 1 95 ? 14.385 0.910 -5.855 1.00 58.66 95 ILE A C 1
ATOM 799 O O . ILE A 1 95 ? 13.965 2.052 -5.657 1.00 58.66 95 ILE A O 1
ATOM 803 N N . GLY A 1 96 ? 13.567 -0.111 -6.119 1.00 55.25 96 GLY A N 1
ATOM 804 C CA . GLY A 1 96 ? 12.117 0.009 -6.009 1.00 55.25 96 GLY A CA 1
ATOM 805 C C . GLY A 1 96 ? 11.686 0.151 -4.544 1.00 55.25 96 GLY A C 1
ATOM 806 O O . GLY A 1 96 ? 12.282 -0.421 -3.634 1.00 55.25 96 GLY A O 1
ATOM 807 N N . VAL A 1 97 ? 10.635 0.915 -4.279 1.00 60.75 97 VAL A N 1
ATOM 808 C CA . VAL A 1 97 ? 10.102 1.100 -2.917 1.00 60.75 97 VAL A CA 1
ATOM 809 C C . VAL A 1 97 ? 9.019 0.053 -2.636 1.00 60.75 97 VAL A C 1
ATOM 811 O O . VAL A 1 97 ? 8.244 -0.248 -3.531 1.00 60.75 97 VAL A O 1
ATOM 814 N N . GLY A 1 98 ? 8.919 -0.518 -1.433 1.00 54.78 98 GLY A N 1
ATOM 815 C CA . GLY A 1 98 ? 7.811 -1.419 -1.062 1.00 54.78 98 GLY A CA 1
ATOM 816 C C . GLY A 1 98 ? 6.520 -0.669 -0.687 1.00 54.78 98 GLY A C 1
ATOM 817 O O . GLY A 1 98 ? 6.530 0.547 -0.539 1.00 54.78 98 GLY A O 1
ATOM 818 N N . ALA A 1 99 ? 5.398 -1.375 -0.495 1.00 53.84 99 ALA A N 1
ATOM 819 C CA . ALA A 1 99 ? 4.127 -0.750 -0.077 1.00 53.84 99 ALA A CA 1
ATOM 820 C C . ALA A 1 99 ? 4.135 -0.224 1.376 1.00 53.84 99 ALA A C 1
ATOM 822 O O . ALA A 1 99 ? 3.535 0.806 1.665 1.00 53.84 99 ALA A O 1
ATOM 823 N N . LEU A 1 100 ? 4.838 -0.912 2.284 1.00 51.91 100 LEU A N 1
ATOM 824 C CA . LEU A 1 100 ? 4.861 -0.623 3.731 1.00 51.91 100 LEU A CA 1
ATOM 825 C C . LEU A 1 100 ? 6.175 0.008 4.222 1.00 51.91 100 LEU A C 1
ATOM 827 O O . LEU A 1 100 ? 6.235 0.579 5.311 1.00 51.91 100 LEU A O 1
ATOM 831 N N . ARG A 1 101 ? 7.259 -0.095 3.445 1.00 53.41 101 ARG A N 1
ATOM 832 C CA . ARG A 1 101 ? 8.585 0.414 3.821 1.00 53.41 101 ARG A CA 1
ATOM 833 C C . ARG A 1 101 ? 9.294 1.024 2.612 1.00 53.41 101 ARG A C 1
ATOM 835 O O . ARG A 1 101 ? 9.371 0.404 1.556 1.00 53.41 101 ARG A O 1
ATOM 842 N N . LEU A 1 102 ? 9.908 2.190 2.831 1.00 52.03 102 LEU A N 1
ATOM 843 C CA . LEU A 1 102 ? 10.919 2.811 1.957 1.00 52.03 102 LEU A CA 1
ATOM 844 C C . LEU A 1 102 ? 12.288 2.097 2.021 1.00 52.03 102 LEU A C 1
ATOM 846 O O . LEU A 1 102 ? 13.274 2.617 1.512 1.00 52.03 102 LEU A O 1
ATOM 850 N N . ARG A 1 103 ? 12.378 0.926 2.667 1.00 43.19 103 ARG A N 1
ATOM 851 C CA . ARG A 1 103 ? 13.588 0.092 2.651 1.00 43.19 103 ARG A CA 1
ATOM 852 C C . ARG A 1 103 ? 13.557 -0.839 1.434 1.00 43.19 103 ARG A C 1
ATOM 854 O O . ARG A 1 103 ? 12.456 -1.227 1.038 1.00 43.19 103 ARG A O 1
ATOM 861 N N . PRO A 1 104 ? 14.723 -1.206 0.863 1.00 46.34 104 PRO A N 1
ATOM 862 C CA . PRO A 1 104 ? 14.808 -2.219 -0.185 1.00 46.34 104 PRO A CA 1
ATOM 863 C C . PRO A 1 104 ? 14.050 -3.454 0.290 1.00 46.34 104 PRO A C 1
ATOM 865 O O . PRO A 1 104 ? 14.419 -4.070 1.288 1.00 46.34 104 PRO A O 1
ATOM 868 N N . ALA A 1 105 ? 12.929 -3.757 -0.360 1.00 47.69 105 ALA A N 1
ATOM 869 C CA . ALA A 1 105 ? 12.216 -4.979 -0.059 1.00 47.69 105 ALA A CA 1
ATOM 870 C C . ALA A 1 105 ? 13.098 -6.125 -0.558 1.00 47.69 105 ALA A C 1
ATOM 872 O O . ALA A 1 105 ? 13.274 -6.285 -1.772 1.00 47.69 105 ALA A O 1
ATOM 873 N N . ASP A 1 106 ? 13.639 -6.909 0.377 1.00 56.28 106 ASP A N 1
ATOM 874 C CA . ASP A 1 106 ? 14.068 -8.275 0.090 1.00 56.28 106 ASP A CA 1
ATOM 875 C C . ASP A 1 106 ? 12.941 -8.991 -0.683 1.00 56.28 106 ASP A C 1
ATOM 877 O O . ASP A 1 106 ? 11.774 -8.586 -0.632 1.00 56.28 106 ASP A O 1
ATOM 881 N N . ALA A 1 107 ? 13.274 -10.022 -1.459 1.00 65.94 107 ALA A N 1
ATOM 882 C CA . ALA A 1 107 ? 12.310 -10.698 -2.324 1.00 65.94 107 ALA A CA 1
ATOM 883 C C . ALA A 1 107 ? 11.090 -11.209 -1.524 1.00 65.94 107 ALA A C 1
ATOM 885 O O . ALA A 1 107 ? 11.150 -12.230 -0.838 1.00 65.94 107 ALA A O 1
ATOM 886 N N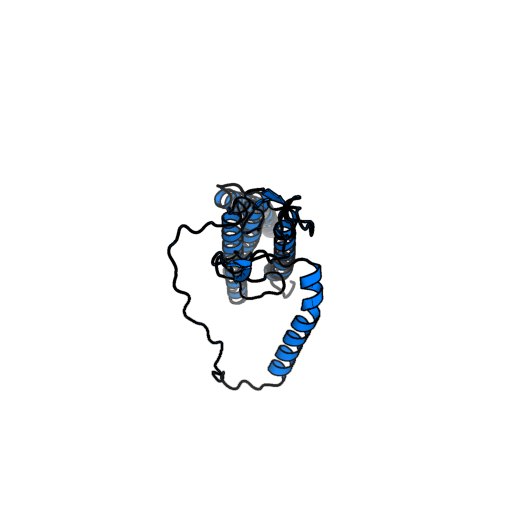 . THR A 1 108 ? 9.963 -10.506 -1.645 1.00 74.62 108 THR A N 1
ATOM 887 C CA . THR A 1 108 ? 8.667 -10.923 -1.102 1.00 74.62 108 THR A CA 1
ATOM 888 C C . THR A 1 108 ? 7.866 -11.645 -2.182 1.00 74.62 108 THR A C 1
ATOM 890 O O . THR A 1 108 ? 8.236 -11.665 -3.361 1.00 74.62 108 THR A O 1
ATOM 893 N N . LEU A 1 109 ? 6.740 -12.234 -1.777 1.00 80.44 109 LEU A N 1
ATOM 894 C CA . LEU A 1 109 ? 5.806 -12.864 -2.705 1.00 80.44 109 LEU A CA 1
ATOM 895 C C . LEU A 1 109 ? 5.289 -11.873 -3.763 1.00 80.44 109 LEU A C 1
ATOM 897 O O . LEU A 1 109 ? 5.157 -12.246 -4.920 1.00 80.44 109 LEU A O 1
ATOM 901 N N . LEU A 1 110 ? 5.027 -10.617 -3.383 1.00 82.31 110 LEU A N 1
ATOM 902 C CA . LEU A 1 110 ? 4.442 -9.599 -4.267 1.00 82.31 110 LEU A CA 1
ATOM 903 C C . LEU A 1 110 ? 5.489 -8.682 -4.913 1.00 82.31 110 LEU A C 1
ATOM 905 O O . LEU A 1 110 ? 5.269 -8.169 -6.010 1.00 82.31 110 LEU A O 1
ATOM 909 N N . TYR A 1 111 ? 6.636 -8.476 -4.265 1.00 80.38 111 TYR A N 1
ATOM 910 C CA . TYR A 1 111 ? 7.670 -7.547 -4.719 1.00 80.38 111 TYR A CA 1
ATOM 911 C C . TYR A 1 111 ? 9.032 -8.222 -4.868 1.00 80.38 111 TYR A C 1
ATOM 913 O O . TYR A 1 111 ? 9.458 -8.995 -4.012 1.00 80.38 111 TYR A O 1
ATOM 921 N N . GLU A 1 112 ? 9.755 -7.859 -5.920 1.00 80.31 112 GLU A N 1
ATOM 922 C CA . GLU A 1 112 ? 11.136 -8.259 -6.170 1.00 80.31 112 GLU A CA 1
ATOM 923 C C . GLU A 1 112 ? 12.003 -7.011 -6.270 1.00 80.31 112 GLU A C 1
ATOM 925 O O . GLU A 1 112 ? 11.779 -6.172 -7.143 1.00 80.31 112 GLU A O 1
ATOM 930 N N . ARG A 1 113 ? 12.959 -6.851 -5.342 1.00 74.25 113 ARG A N 1
ATOM 931 C CA . ARG A 1 113 ? 13.832 -5.663 -5.274 1.00 74.25 113 ARG A CA 1
ATOM 932 C C . ARG A 1 113 ? 13.037 -4.347 -5.276 1.00 74.25 113 ARG A C 1
ATOM 934 O O . ARG A 1 113 ? 13.439 -3.345 -5.863 1.00 74.25 113 ARG A O 1
ATOM 941 N N . GLY A 1 114 ? 11.864 -4.401 -4.638 1.00 72.69 114 GLY A N 1
ATOM 942 C CA . GLY A 1 114 ? 10.909 -3.305 -4.510 1.00 72.69 114 GLY A CA 1
ATOM 943 C C . GLY A 1 114 ? 10.090 -2.947 -5.757 1.00 72.69 114 GLY A C 1
ATOM 944 O O . GLY A 1 114 ? 9.384 -1.939 -5.737 1.00 72.69 114 GLY A O 1
ATOM 945 N N . TYR A 1 115 ? 10.140 -3.758 -6.814 1.00 78.25 115 TYR A N 1
ATOM 946 C CA . TYR A 1 115 ? 9.235 -3.672 -7.964 1.00 78.25 115 TYR A CA 1
ATOM 947 C C . TYR A 1 115 ? 8.130 -4.723 -7.853 1.00 78.25 115 TYR A C 1
ATOM 949 O O . TYR A 1 115 ? 8.362 -5.824 -7.354 1.00 78.25 115 TYR A O 1
ATOM 957 N N . ALA A 1 116 ? 6.921 -4.398 -8.303 1.00 83.81 116 ALA A N 1
ATOM 958 C CA . ALA A 1 116 ? 5.786 -5.309 -8.282 1.00 83.81 116 ALA A CA 1
ATOM 959 C C . ALA A 1 116 ? 6.031 -6.491 -9.236 1.00 83.81 116 ALA A C 1
ATOM 961 O O . ALA A 1 116 ? 6.202 -6.304 -10.443 1.00 83.81 116 ALA A O 1
ATOM 962 N N . ARG A 1 117 ? 5.997 -7.723 -8.716 1.00 86.06 117 ARG A N 1
ATOM 963 C CA . ARG A 1 117 ? 6.022 -8.942 -9.541 1.00 86.06 117 ARG A CA 1
ATOM 964 C C . ARG A 1 117 ? 4.734 -9.030 -10.369 1.00 86.06 117 ARG A C 1
ATOM 966 O O . ARG A 1 117 ? 3.684 -8.661 -9.853 1.00 86.06 117 ARG A O 1
ATOM 973 N N . PRO A 1 118 ? 4.768 -9.520 -11.618 1.00 87.31 118 PRO A N 1
ATOM 974 C CA . PRO A 1 118 ? 3.549 -9.767 -12.382 1.00 87.31 118 PRO A CA 1
ATOM 975 C C . PRO A 1 118 ? 2.751 -10.937 -11.779 1.00 87.31 118 PRO A C 1
ATOM 977 O O . PRO A 1 118 ? 3.364 -11.848 -11.215 1.00 87.31 118 PRO A O 1
ATOM 980 N N . PRO A 1 119 ? 1.415 -10.988 -11.944 1.00 86.88 119 PRO A N 1
ATOM 981 C CA . PRO A 1 119 ? 0.569 -11.995 -11.296 1.00 86.88 119 PRO A CA 1
ATOM 982 C C . PRO A 1 119 ? 1.001 -13.436 -11.573 1.00 86.88 119 PRO A C 1
ATOM 984 O O . PRO A 1 119 ? 1.099 -14.243 -10.656 1.00 86.88 119 PRO A O 1
ATOM 987 N N . LEU A 1 120 ? 1.372 -13.743 -12.819 1.00 86.31 120 LEU A N 1
ATOM 988 C CA . LEU A 1 120 ? 1.853 -15.075 -13.199 1.00 86.31 120 LEU A CA 1
ATOM 989 C C . LEU A 1 120 ? 3.136 -15.488 -12.459 1.00 86.31 120 LEU A C 1
ATOM 991 O O . LEU A 1 120 ? 3.325 -16.668 -12.185 1.00 86.31 120 LEU A O 1
ATOM 995 N N . ALA A 1 121 ? 4.018 -14.539 -12.127 1.00 85.69 121 ALA A N 1
ATOM 996 C CA . ALA A 1 121 ? 5.211 -14.835 -11.334 1.00 85.69 121 ALA A CA 1
ATOM 997 C C . ALA A 1 121 ? 4.859 -15.087 -9.862 1.00 85.69 121 ALA A C 1
ATOM 999 O O . ALA A 1 121 ? 5.482 -15.931 -9.230 1.00 85.69 121 ALA A O 1
ATOM 1000 N N . VAL A 1 122 ? 3.845 -14.396 -9.333 1.00 85.88 122 VAL A N 1
ATOM 1001 C CA . VAL A 1 122 ? 3.352 -14.602 -7.963 1.00 85.88 122 VAL A CA 1
ATOM 1002 C C . VAL A 1 122 ? 2.725 -15.985 -7.812 1.00 85.88 122 VAL A C 1
ATOM 1004 O O . VAL A 1 122 ? 3.092 -16.715 -6.898 1.00 85.88 122 VAL A O 1
ATOM 1007 N N . VAL A 1 123 ? 1.840 -16.374 -8.736 1.00 88.56 123 VAL A N 1
ATOM 1008 C CA . VAL A 1 123 ? 1.169 -17.687 -8.714 1.00 88.56 123 VAL A CA 1
ATOM 1009 C C . VAL A 1 123 ? 2.185 -18.831 -8.752 1.00 88.56 123 VAL A C 1
ATOM 1011 O O . VAL A 1 123 ? 2.042 -19.796 -8.012 1.00 88.56 123 VAL A O 1
ATOM 1014 N N . ARG A 1 124 ? 3.247 -18.699 -9.557 1.00 88.75 124 ARG A N 1
ATOM 1015 C CA . ARG A 1 124 ? 4.320 -19.704 -9.639 1.00 88.75 124 ARG A CA 1
ATOM 1016 C C . ARG A 1 124 ? 5.141 -19.834 -8.356 1.00 88.75 124 ARG A C 1
ATOM 1018 O O . ARG A 1 124 ? 5.610 -20.921 -8.072 1.00 88.75 124 ARG A O 1
ATOM 1025 N N . LEU A 1 125 ? 5.315 -18.746 -7.604 1.00 85.56 125 LEU A N 1
ATOM 1026 C CA . LEU A 1 125 ? 6.094 -18.724 -6.357 1.00 85.56 125 LEU A CA 1
ATOM 1027 C C . LEU A 1 125 ? 5.269 -19.087 -5.118 1.00 85.56 125 LEU A C 1
ATOM 1029 O O . LEU A 1 125 ? 5.833 -19.364 -4.060 1.00 85.56 125 LEU A O 1
ATOM 1033 N N . LEU A 1 126 ? 3.942 -19.024 -5.225 1.00 86.69 126 LEU A N 1
ATOM 1034 C CA . LEU A 1 126 ? 3.022 -19.328 -4.139 1.00 86.69 126 LEU A CA 1
ATOM 1035 C C . LEU A 1 126 ? 3.254 -20.723 -3.525 1.00 86.69 126 LEU A C 1
ATOM 1037 O O . LEU A 1 126 ? 3.408 -20.767 -2.304 1.00 86.69 126 LEU A O 1
ATOM 1041 N N . PRO A 1 127 ? 3.316 -21.832 -4.299 1.00 86.19 127 PRO A N 1
ATOM 1042 C CA . PRO A 1 127 ? 3.478 -23.167 -3.722 1.00 86.19 127 PRO A CA 1
ATOM 1043 C C . PRO A 1 127 ? 4.764 -23.287 -2.898 1.00 86.19 127 PRO A C 1
ATOM 1045 O O . PRO A 1 127 ? 4.689 -23.672 -1.735 1.00 86.19 127 PRO A O 1
ATOM 1048 N N . ASP A 1 128 ? 5.904 -22.834 -3.426 1.00 85.25 128 ASP A N 1
ATOM 1049 C CA . ASP A 1 128 ? 7.198 -22.902 -2.731 1.00 85.25 128 ASP A CA 1
ATOM 1050 C C . ASP A 1 128 ? 7.187 -22.119 -1.409 1.00 85.25 128 ASP A C 1
ATOM 1052 O O . ASP A 1 128 ? 7.748 -22.541 -0.394 1.00 85.25 128 ASP A O 1
ATOM 1056 N N . LYS A 1 129 ? 6.538 -20.947 -1.395 1.00 83.12 129 LYS A N 1
ATOM 1057 C CA . LYS A 1 129 ? 6.424 -20.122 -0.185 1.00 83.12 129 LYS A CA 1
ATOM 1058 C C . LYS A 1 129 ? 5.482 -20.742 0.838 1.00 83.12 129 LYS A C 1
ATOM 1060 O O . LYS A 1 129 ? 5.787 -20.689 2.028 1.00 83.12 129 LYS A O 1
ATOM 1065 N N . VAL A 1 130 ? 4.365 -21.314 0.394 1.00 84.12 130 VAL A N 1
ATOM 1066 C CA . VAL A 1 130 ? 3.422 -22.021 1.268 1.00 84.12 130 VAL A CA 1
ATOM 1067 C C . VAL A 1 130 ? 4.103 -23.239 1.880 1.00 84.12 130 VAL A C 1
ATOM 1069 O O . VAL A 1 130 ? 4.047 -23.407 3.095 1.00 84.12 130 VAL A O 1
ATOM 1072 N N . GLU A 1 131 ? 4.821 -24.029 1.084 1.00 84.69 131 GLU A N 1
ATOM 1073 C CA . GLU A 1 131 ? 5.560 -25.189 1.574 1.00 84.69 131 GLU A CA 1
ATOM 1074 C C . GLU A 1 131 ? 6.630 -24.787 2.596 1.00 84.69 131 GLU A C 1
ATOM 1076 O O . GLU A 1 131 ? 6.711 -25.380 3.671 1.00 84.69 131 GLU A O 1
ATOM 1081 N N . ALA A 1 132 ? 7.398 -23.726 2.327 1.00 83.50 132 ALA A N 1
ATOM 1082 C CA . ALA A 1 132 ? 8.394 -23.217 3.268 1.00 83.50 132 ALA A CA 1
ATOM 1083 C C . ALA A 1 132 ? 7.771 -22.750 4.597 1.00 83.50 132 ALA A C 1
ATOM 1085 O O . ALA A 1 132 ? 8.345 -22.973 5.664 1.00 83.50 132 ALA A O 1
ATOM 1086 N N . VAL A 1 133 ? 6.595 -22.115 4.556 1.00 80.50 133 VAL A N 1
ATOM 1087 C CA . VAL A 1 133 ? 5.866 -21.706 5.766 1.00 80.50 133 VAL A CA 1
ATOM 1088 C C . VAL A 1 133 ? 5.346 -22.925 6.521 1.00 80.50 133 VAL A C 1
ATOM 1090 O O . VAL A 1 133 ? 5.551 -23.014 7.729 1.00 80.50 133 VAL A O 1
ATOM 1093 N N . LEU A 1 134 ? 4.730 -23.885 5.829 1.00 82.31 134 LEU A N 1
ATOM 1094 C CA . LEU A 1 134 ? 4.243 -25.124 6.438 1.00 82.31 134 LEU A CA 1
ATOM 1095 C C . LEU A 1 134 ? 5.381 -25.912 7.089 1.00 82.31 134 LEU A C 1
ATOM 1097 O O . LEU A 1 134 ? 5.225 -26.406 8.205 1.00 82.31 134 LEU A O 1
ATOM 1101 N N . ARG A 1 135 ? 6.543 -25.973 6.433 1.00 82.88 135 ARG A N 1
ATOM 1102 C CA . ARG A 1 135 ? 7.745 -26.617 6.963 1.00 82.88 135 ARG A CA 1
ATOM 1103 C C . ARG A 1 135 ? 8.235 -25.923 8.232 1.00 82.88 135 ARG A C 1
ATOM 1105 O O . ARG A 1 135 ? 8.406 -26.594 9.241 1.00 82.88 135 ARG A O 1
ATOM 1112 N N . ARG A 1 136 ? 8.324 -24.587 8.236 1.00 80.38 136 ARG A N 1
ATOM 1113 C CA . ARG A 1 136 ? 8.674 -23.805 9.438 1.00 80.38 136 ARG A CA 1
ATOM 1114 C C . ARG A 1 136 ? 7.689 -24.001 10.584 1.00 80.38 136 ARG A C 1
ATOM 1116 O O . ARG A 1 136 ? 8.109 -24.096 11.728 1.00 80.38 136 ARG A O 1
ATOM 1123 N N . VAL A 1 137 ? 6.388 -24.062 10.301 1.00 80.94 137 VAL A N 1
ATOM 1124 C CA . VAL A 1 137 ? 5.363 -24.309 11.329 1.00 80.94 137 VAL A CA 1
ATOM 1125 C C . VAL A 1 137 ? 5.496 -25.724 11.886 1.00 80.94 137 VAL A C 1
ATOM 1127 O O . VAL A 1 137 ? 5.416 -25.916 13.097 1.00 80.94 137 VAL A O 1
ATOM 1130 N N . LYS A 1 138 ? 5.743 -26.712 11.023 1.00 81.38 138 LYS A N 1
ATOM 1131 C CA . LYS A 1 138 ? 5.986 -28.096 11.433 1.00 81.38 138 LYS A CA 1
ATOM 1132 C C . LYS A 1 138 ? 7.243 -28.201 12.301 1.00 81.38 138 LYS A C 1
ATOM 1134 O O . LYS A 1 138 ? 7.192 -28.825 13.352 1.00 81.38 138 LYS A O 1
ATOM 1139 N N . GLU A 1 139 ? 8.331 -27.545 11.912 1.00 80.25 139 GLU A N 1
ATOM 1140 C CA . GLU A 1 139 ? 9.586 -27.485 12.672 1.00 80.25 139 GLU A CA 1
ATOM 1141 C C . GLU A 1 139 ? 9.425 -26.739 14.004 1.00 80.25 139 GLU A C 1
ATOM 1143 O O . GLU A 1 139 ? 9.911 -27.209 15.029 1.00 80.25 139 GLU A O 1
ATOM 1148 N N . ALA A 1 140 ? 8.688 -25.625 14.026 1.00 70.00 140 ALA A N 1
ATOM 1149 C CA . ALA A 1 140 ? 8.390 -24.873 15.245 1.00 70.00 140 ALA A CA 1
ATOM 1150 C C . ALA A 1 140 ? 7.497 -25.659 16.216 1.00 70.00 140 ALA A C 1
ATOM 1152 O O . ALA A 1 140 ? 7.637 -25.525 17.425 1.00 70.00 140 ALA A O 1
ATOM 115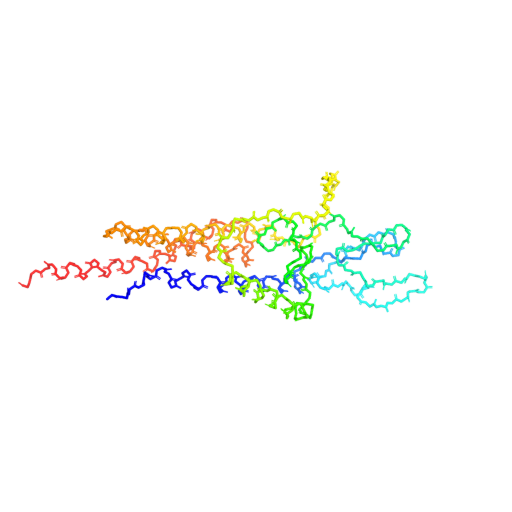3 N N . ARG A 1 141 ? 6.600 -26.508 15.698 1.00 67.50 141 ARG A N 1
ATOM 1154 C CA . ARG A 1 141 ? 5.756 -27.396 16.510 1.00 67.50 141 ARG A CA 1
ATOM 1155 C C . ARG A 1 141 ? 6.528 -28.598 17.068 1.00 67.50 141 ARG A C 1
ATOM 1157 O O . ARG A 1 141 ? 6.090 -29.186 18.049 1.00 67.50 141 ARG A O 1
ATOM 1164 N N . LEU A 1 142 ? 7.641 -28.970 16.435 1.00 68.38 142 LEU A N 1
ATOM 1165 C CA . LEU A 1 142 ? 8.480 -30.110 16.819 1.00 68.38 142 LEU A CA 1
ATOM 1166 C C . LEU A 1 142 ? 9.698 -29.716 17.675 1.00 68.38 142 LEU A C 1
ATOM 1168 O O . LEU A 1 142 ? 10.328 -30.593 18.260 1.00 68.38 142 LEU A O 1
ATOM 1172 N N . ARG A 1 143 ? 10.038 -28.425 17.781 1.00 53.12 143 ARG A N 1
ATOM 1173 C CA . ARG A 1 143 ? 11.111 -27.936 18.658 1.00 53.12 143 ARG A CA 1
ATOM 1174 C C . ARG A 1 143 ? 10.557 -27.513 20.023 1.00 53.12 143 ARG A C 1
ATOM 1176 O O . ARG A 1 143 ? 9.848 -26.518 20.125 1.00 53.12 143 ARG A O 1
ATOM 1183 N N . ASN A 1 144 ? 10.971 -28.215 21.083 1.00 53.66 144 ASN A N 1
ATOM 1184 C CA . ASN A 1 144 ? 11.081 -27.605 22.413 1.00 53.66 144 ASN A CA 1
ATOM 1185 C C . ASN A 1 144 ? 12.015 -26.381 22.314 1.00 53.66 144 ASN A C 1
ATOM 1187 O O . ASN A 1 144 ? 12.954 -26.414 21.511 1.00 53.66 144 ASN A O 1
ATOM 1191 N N . PRO A 1 145 ? 11.774 -25.299 23.077 1.00 45.09 145 PRO A N 1
ATOM 1192 C CA . PRO A 1 145 ? 12.489 -24.042 22.910 1.00 45.09 145 PRO A CA 1
ATOM 1193 C C . PRO A 1 145 ? 13.940 -24.196 23.379 1.00 45.09 145 PRO A C 1
ATOM 1195 O O . PRO A 1 145 ? 14.252 -24.018 24.551 1.00 45.09 145 PRO A O 1
ATOM 1198 N N . ALA A 1 146 ? 14.834 -24.537 22.457 1.00 46.59 146 ALA A N 1
ATOM 1199 C CA . ALA A 1 146 ? 16.258 -24.285 22.610 1.00 46.59 146 ALA A CA 1
ATOM 1200 C C . ALA A 1 146 ? 16.547 -22.842 22.153 1.00 46.59 146 ALA A C 1
ATOM 1202 O O . ALA A 1 146 ? 15.894 -22.368 21.212 1.00 46.59 146 ALA A O 1
ATOM 1203 N N . PRO A 1 147 ? 17.477 -22.125 22.811 1.00 46.34 147 PRO A N 1
ATOM 1204 C CA . PRO A 1 147 ? 17.790 -20.744 22.466 1.00 46.34 147 PRO A CA 1
ATOM 1205 C C . PRO A 1 147 ? 18.306 -20.659 21.020 1.00 46.34 147 PRO A C 1
ATOM 1207 O O . PRO A 1 147 ? 18.818 -21.653 20.495 1.00 46.34 147 PRO A O 1
ATOM 1210 N N . PRO A 1 148 ? 18.144 -19.505 20.348 1.00 45.25 148 PRO A N 1
ATOM 1211 C CA . PRO A 1 148 ? 18.488 -19.383 18.941 1.00 45.25 148 PRO A CA 1
ATOM 1212 C C . PRO A 1 148 ? 19.992 -19.596 18.778 1.00 45.25 148 PRO A C 1
ATOM 1214 O O . PRO A 1 148 ? 20.785 -18.799 19.270 1.00 45.25 148 PRO A O 1
ATOM 1217 N N . ALA A 1 149 ? 20.367 -20.678 18.099 1.00 41.81 149 ALA A N 1
ATOM 1218 C CA . ALA A 1 149 ? 21.703 -20.825 17.555 1.00 41.81 149 ALA A CA 1
ATOM 1219 C C . ALA A 1 149 ? 21.848 -19.811 16.416 1.00 41.81 149 ALA A C 1
ATOM 1221 O O . ALA A 1 149 ? 21.103 -19.850 15.430 1.00 41.81 149 ALA A O 1
ATOM 1222 N N . ASP A 1 150 ? 22.768 -18.875 16.618 1.00 52.34 150 ASP A N 1
ATOM 1223 C CA . ASP A 1 150 ? 23.351 -18.052 15.575 1.00 52.34 150 ASP A CA 1
ATOM 1224 C C . ASP A 1 150 ? 24.002 -18.972 14.539 1.00 52.34 150 ASP A C 1
ATOM 1226 O O . ASP A 1 150 ? 25.098 -19.469 14.763 1.00 52.34 150 ASP A O 1
ATOM 1230 N N . ASP A 1 151 ? 23.343 -19.172 13.399 1.00 39.53 151 ASP A N 1
ATOM 1231 C CA . ASP A 1 151 ? 24.004 -19.656 12.190 1.00 39.53 151 ASP A CA 1
ATOM 1232 C C . ASP A 1 151 ? 23.787 -18.653 11.058 1.00 39.53 151 ASP A C 1
ATOM 1234 O O . ASP A 1 151 ? 22.748 -18.560 10.401 1.00 39.53 151 ASP A O 1
ATOM 1238 N N . ALA A 1 152 ? 24.810 -17.810 10.987 1.00 39.25 152 ALA A N 1
ATOM 1239 C CA . ALA A 1 152 ? 25.517 -17.290 9.835 1.00 39.25 152 ALA A CA 1
ATOM 1240 C C . ALA A 1 152 ? 24.974 -17.525 8.409 1.00 39.25 152 ALA A C 1
ATOM 1242 O O . ALA A 1 152 ? 24.543 -18.594 7.992 1.00 39.25 152 ALA A O 1
ATOM 1243 N N . ASP A 1 153 ? 25.267 -16.482 7.635 1.00 37.94 153 ASP A N 1
ATOM 1244 C CA . ASP A 1 153 ? 25.686 -16.512 6.237 1.00 37.94 153 ASP A CA 1
ATOM 1245 C C . ASP A 1 153 ? 24.646 -16.088 5.192 1.00 37.94 153 ASP A C 1
ATOM 1247 O O . ASP A 1 153 ? 23.973 -16.854 4.507 1.00 37.94 153 ASP A O 1
ATOM 1251 N N . SER A 1 154 ? 24.581 -14.771 5.011 1.00 33.94 154 SER A N 1
ATOM 1252 C CA . SER A 1 154 ? 24.438 -14.232 3.667 1.00 33.94 154 SER A CA 1
ATOM 1253 C C . SER A 1 154 ? 25.554 -13.217 3.492 1.00 33.94 154 SER A C 1
ATOM 1255 O O . SER A 1 154 ? 25.531 -12.168 4.137 1.00 33.94 154 SER A O 1
ATOM 1257 N N . GLY A 1 155 ? 26.536 -13.543 2.649 1.00 33.88 155 GLY A N 1
ATOM 1258 C CA . GLY A 1 155 ? 27.565 -12.624 2.173 1.00 33.88 155 GLY A CA 1
ATOM 1259 C C . GLY A 1 155 ? 26.941 -11.328 1.651 1.00 33.88 155 GLY A C 1
ATOM 1260 O O . GLY A 1 155 ? 26.589 -11.196 0.480 1.00 33.88 155 GLY A O 1
ATOM 1261 N N . ARG A 1 156 ? 26.758 -10.365 2.552 1.00 41.19 156 ARG A N 1
ATOM 1262 C CA . ARG A 1 156 ? 26.277 -9.017 2.281 1.00 41.19 156 ARG A CA 1
ATOM 1263 C C . ARG A 1 156 ? 27.503 -8.128 2.252 1.00 41.19 156 ARG A C 1
ATOM 1265 O O . ARG A 1 156 ? 27.967 -7.657 3.284 1.00 41.19 156 ARG A O 1
ATOM 1272 N N . THR A 1 157 ? 28.012 -7.877 1.052 1.00 37.19 157 THR A N 1
ATOM 1273 C CA . THR A 1 157 ? 28.877 -6.720 0.823 1.00 37.19 157 THR A CA 1
ATOM 1274 C C . THR A 1 157 ? 28.163 -5.465 1.341 1.00 37.19 157 THR A C 1
ATOM 1276 O O . THR A 1 157 ? 27.004 -5.247 0.957 1.00 37.19 157 THR A O 1
ATOM 1279 N N . PRO A 1 158 ? 28.804 -4.646 2.194 1.00 37.75 158 PRO A N 1
ATOM 1280 C CA . PRO A 1 158 ? 28.251 -3.373 2.630 1.00 37.75 158 PRO A CA 1
ATOM 1281 C C . PRO A 1 158 ? 27.998 -2.509 1.396 1.00 37.75 158 PRO A C 1
ATOM 1283 O O . PRO A 1 158 ? 28.914 -2.183 0.646 1.00 37.75 158 PRO A O 1
ATOM 1286 N N . TYR A 1 159 ? 26.732 -2.199 1.134 1.00 42.22 159 TYR A N 1
ATOM 1287 C CA . TYR A 1 159 ? 26.361 -1.333 0.026 1.00 42.22 159 TYR A CA 1
ATOM 1288 C C . TYR A 1 159 ? 26.725 0.103 0.405 1.00 42.22 159 TYR A C 1
ATOM 1290 O O . TYR A 1 159 ? 26.046 0.714 1.234 1.00 42.22 159 TYR A O 1
ATOM 1298 N N . GLU A 1 160 ? 27.799 0.628 -0.185 1.00 32.22 160 GLU A N 1
ATOM 1299 C CA . GLU A 1 160 ? 28.140 2.042 -0.070 1.00 32.22 160 GLU A CA 1
ATOM 1300 C C . GLU A 1 160 ? 26.977 2.905 -0.587 1.00 32.22 160 GLU A C 1
ATOM 1302 O O . GLU A 1 160 ? 26.451 2.671 -1.685 1.00 32.22 160 GLU A O 1
ATOM 1307 N N . PRO A 1 161 ?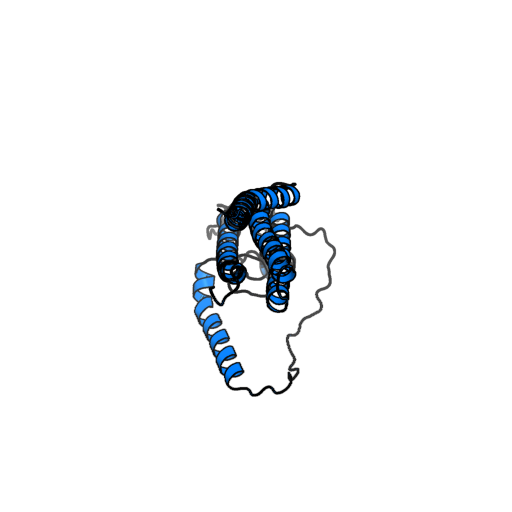 26.550 3.927 0.170 1.00 33.09 161 PRO A N 1
ATOM 1308 C CA . PRO A 1 161 ? 25.571 4.882 -0.307 1.00 33.09 161 PRO A CA 1
ATOM 1309 C C . PRO A 1 161 ? 26.243 5.796 -1.336 1.00 33.09 161 PRO A C 1
ATOM 1311 O O . PRO A 1 161 ? 26.696 6.887 -1.008 1.00 33.09 161 PRO A O 1
ATOM 1314 N N . ILE A 1 162 ? 26.299 5.369 -2.600 1.00 38.75 162 ILE A N 1
ATOM 1315 C CA . ILE A 1 162 ? 26.785 6.236 -3.676 1.00 38.75 162 ILE A CA 1
ATOM 1316 C C . ILE A 1 162 ? 25.781 7.381 -3.854 1.00 38.75 162 ILE A C 1
ATOM 1318 O O . ILE A 1 162 ? 24.685 7.215 -4.403 1.00 38.75 162 ILE A O 1
ATOM 1322 N N . ALA A 1 163 ? 26.179 8.548 -3.353 1.00 36.59 163 ALA A N 1
ATOM 1323 C CA . ALA A 1 163 ? 25.560 9.841 -3.567 1.00 36.59 163 ALA A CA 1
ATOM 1324 C C . ALA A 1 163 ? 25.748 10.256 -5.031 1.00 36.59 163 ALA A C 1
ATOM 1326 O O . ALA A 1 163 ? 26.667 10.979 -5.391 1.00 36.59 163 ALA A O 1
ATOM 1327 N N . THR A 1 164 ? 24.871 9.775 -5.903 1.00 35.22 164 THR A N 1
ATOM 1328 C CA . THR A 1 164 ? 24.658 10.375 -7.221 1.00 35.22 164 THR A CA 1
ATOM 1329 C C . THR A 1 164 ? 23.162 10.526 -7.398 1.00 35.22 164 THR A C 1
ATOM 1331 O O . THR A 1 164 ? 22.438 9.535 -7.390 1.00 35.22 164 THR A O 1
ATOM 1334 N N . GLU A 1 165 ? 22.716 11.784 -7.419 1.00 36.19 165 GLU A N 1
ATOM 1335 C CA . GLU A 1 165 ? 21.470 12.296 -8.001 1.00 36.19 165 GLU A CA 1
ATOM 1336 C C . GLU A 1 165 ? 20.440 11.198 -8.343 1.00 36.19 165 GLU A C 1
ATOM 1338 O O . GLU A 1 165 ? 20.231 10.818 -9.497 1.00 36.19 165 GLU A O 1
ATOM 1343 N N . ARG A 1 166 ? 19.864 10.583 -7.297 1.00 40.62 166 ARG A N 1
ATOM 1344 C CA . ARG A 1 166 ? 19.079 9.350 -7.429 1.00 40.62 166 ARG A CA 1
ATOM 1345 C C . ARG A 1 166 ? 17.802 9.659 -8.189 1.00 40.62 166 ARG A C 1
ATOM 1347 O O . ARG A 1 166 ? 16.834 10.170 -7.623 1.00 40.62 166 ARG A O 1
ATOM 1354 N N . ARG A 1 167 ? 17.779 9.279 -9.465 1.00 47.38 167 ARG A N 1
ATOM 1355 C CA . ARG A 1 167 ? 16.567 9.183 -10.269 1.00 47.38 167 ARG A CA 1
ATOM 1356 C C . ARG A 1 167 ? 15.634 8.194 -9.580 1.00 47.38 167 ARG A C 1
ATOM 1358 O O . ARG A 1 167 ? 15.771 6.979 -9.680 1.00 47.38 167 ARG A O 1
ATOM 1365 N N . THR A 1 168 ? 14.695 8.727 -8.816 1.00 47.44 168 THR A N 1
ATOM 1366 C CA . THR A 1 168 ? 13.611 7.935 -8.262 1.00 47.44 168 THR A CA 1
ATOM 1367 C C . THR A 1 168 ? 12.683 7.616 -9.427 1.00 47.44 168 THR A C 1
ATOM 1369 O O . THR A 1 168 ? 11.812 8.402 -9.783 1.00 47.44 168 THR A O 1
ATOM 1372 N N . ASP A 1 169 ? 12.869 6.448 -10.049 1.00 52.97 169 ASP A N 1
ATOM 1373 C CA . ASP A 1 169 ? 11.970 5.867 -11.068 1.00 52.97 169 ASP A CA 1
ATOM 1374 C C . ASP A 1 169 ? 10.621 5.430 -10.435 1.00 52.97 169 ASP A C 1
ATOM 1376 O O . ASP A 1 169 ? 9.967 4.465 -10.836 1.00 52.97 169 ASP A O 1
ATOM 1380 N N . ILE A 1 170 ? 10.246 6.134 -9.363 1.00 57.97 170 ILE A N 1
ATOM 1381 C CA . ILE A 1 170 ? 9.163 5.870 -8.443 1.00 57.97 170 ILE A CA 1
ATOM 1382 C C . ILE A 1 170 ? 7.922 6.581 -8.968 1.00 57.97 170 ILE A C 1
ATOM 1384 O O . ILE A 1 170 ? 7.922 7.771 -9.281 1.00 57.97 170 ILE A O 1
ATOM 1388 N N . ALA A 1 171 ? 6.839 5.821 -9.026 1.00 61.66 171 ALA A N 1
ATOM 1389 C CA . ALA A 1 171 ? 5.512 6.284 -9.374 1.00 61.66 171 ALA A CA 1
ATOM 1390 C C . ALA A 1 171 ? 5.131 7.557 -8.574 1.00 61.66 171 ALA A C 1
ATOM 1392 O O . ALA A 1 171 ? 5.216 7.575 -7.341 1.00 61.66 171 ALA A O 1
ATOM 1393 N N . ARG A 1 172 ? 4.718 8.641 -9.257 1.00 63.44 172 ARG A N 1
ATOM 1394 C CA . ARG A 1 172 ? 4.332 9.913 -8.601 1.00 63.44 172 ARG A CA 1
ATOM 1395 C C . ARG A 1 172 ? 3.290 9.650 -7.507 1.00 63.44 172 ARG A C 1
ATOM 1397 O O . ARG A 1 172 ? 2.279 9.010 -7.780 1.00 63.44 172 ARG A O 1
ATOM 1404 N N . GLY A 1 173 ? 3.529 10.141 -6.291 1.00 66.12 173 GLY A N 1
ATOM 1405 C CA . GLY A 1 173 ? 2.630 9.954 -5.142 1.00 66.12 173 GLY A CA 1
ATOM 1406 C C . GLY A 1 173 ? 2.875 8.686 -4.312 1.00 66.12 173 GLY A C 1
ATOM 1407 O O . GLY A 1 173 ? 2.239 8.516 -3.276 1.00 66.12 173 GLY A O 1
ATOM 1408 N N . LEU A 1 174 ? 3.817 7.810 -4.692 1.00 71.88 174 LEU A N 1
ATOM 1409 C CA . LEU A 1 174 ? 4.118 6.608 -3.902 1.00 71.88 174 LEU A CA 1
ATOM 1410 C C . LEU A 1 174 ? 4.626 6.954 -2.494 1.00 71.88 174 LEU A C 1
ATOM 1412 O O . LEU A 1 174 ? 4.250 6.294 -1.533 1.00 71.88 174 LEU A O 1
ATOM 1416 N N . ASN A 1 175 ? 5.418 8.021 -2.350 1.00 73.69 175 ASN A N 1
ATOM 1417 C CA . ASN A 1 175 ? 5.893 8.484 -1.041 1.00 73.69 175 ASN A CA 1
ATOM 1418 C C . ASN A 1 175 ? 4.737 8.785 -0.082 1.00 73.69 175 ASN A C 1
ATOM 1420 O O . ASN A 1 175 ? 4.813 8.460 1.101 1.00 73.69 175 ASN A O 1
ATOM 1424 N N . GLN A 1 176 ? 3.656 9.371 -0.595 1.00 75.31 176 GLN A N 1
ATOM 1425 C CA . GLN A 1 176 ? 2.470 9.652 0.199 1.00 75.31 176 GLN A CA 1
ATOM 1426 C C . GLN A 1 176 ? 1.751 8.366 0.605 1.00 75.31 176 GLN A C 1
ATOM 1428 O O . GLN A 1 176 ? 1.408 8.213 1.772 1.00 75.31 176 GLN A O 1
ATOM 1433 N N . VAL A 1 177 ? 1.583 7.423 -0.325 1.00 74.88 177 VAL A N 1
ATOM 1434 C CA . VAL A 1 177 ? 0.980 6.114 -0.034 1.00 74.88 177 VAL A CA 1
ATOM 1435 C C . VAL A 1 177 ? 1.776 5.363 1.026 1.00 74.88 177 VAL A C 1
ATOM 1437 O O . VAL A 1 177 ? 1.186 4.828 1.962 1.00 74.88 177 VAL A O 1
ATOM 1440 N N . VAL A 1 178 ? 3.107 5.373 0.943 1.00 76.50 178 VAL A N 1
ATOM 1441 C CA . VAL A 1 178 ? 3.952 4.724 1.952 1.00 76.50 178 VAL A CA 1
ATOM 1442 C C . VAL A 1 178 ? 3.814 5.415 3.308 1.00 76.50 178 VAL A C 1
ATOM 1444 O O . VAL A 1 178 ? 3.599 4.729 4.303 1.00 76.50 178 VAL A O 1
ATOM 1447 N N . ARG A 1 179 ? 3.852 6.754 3.366 1.00 79.50 179 ARG A N 1
ATOM 1448 C CA . ARG A 1 179 ? 3.641 7.504 4.620 1.00 79.50 179 ARG A CA 1
ATOM 1449 C C . ARG A 1 179 ? 2.265 7.230 5.234 1.00 79.50 179 ARG A C 1
ATOM 1451 O O . ARG A 1 179 ? 2.172 7.002 6.436 1.00 79.50 179 ARG A O 1
ATOM 1458 N N . ALA A 1 180 ? 1.215 7.203 4.416 1.00 80.50 180 ALA A N 1
ATOM 1459 C CA . ALA A 1 180 ? -0.144 6.910 4.858 1.00 80.50 180 ALA A CA 1
ATOM 1460 C C . ALA A 1 180 ? -0.277 5.484 5.402 1.00 80.50 180 ALA A C 1
ATOM 1462 O O . ALA A 1 180 ? -0.868 5.277 6.458 1.00 80.50 180 ALA A O 1
ATOM 1463 N N . THR A 1 181 ? 0.329 4.510 4.722 1.00 76.69 181 THR A N 1
ATOM 1464 C CA . THR A 1 181 ? 0.303 3.102 5.140 1.00 76.69 181 THR A CA 1
ATOM 1465 C C . THR A 1 181 ? 1.120 2.883 6.420 1.00 76.69 181 THR A C 1
ATOM 1467 O O . THR A 1 181 ? 0.688 2.151 7.310 1.00 76.69 181 THR A O 1
ATOM 1470 N N . GLN A 1 182 ? 2.269 3.553 6.567 1.00 80.38 182 GLN A N 1
ATOM 1471 C CA . GLN A 1 182 ? 3.065 3.543 7.801 1.00 80.38 182 GLN A CA 1
ATOM 1472 C C . GLN A 1 182 ? 2.282 4.118 8.977 1.00 80.38 182 GLN A C 1
ATOM 1474 O O . GLN A 1 182 ? 2.193 3.478 10.022 1.00 80.38 182 GLN A O 1
ATOM 1479 N N . PHE A 1 183 ? 1.670 5.288 8.789 1.00 85.31 183 PHE A N 1
ATOM 1480 C CA . PHE A 1 183 ? 0.838 5.908 9.812 1.00 85.31 183 PHE A CA 1
ATOM 1481 C C . PHE A 1 183 ? -0.339 5.006 10.201 1.00 85.31 183 PHE A C 1
ATOM 1483 O O . PHE A 1 183 ? -0.561 4.776 11.386 1.00 85.31 183 PHE A O 1
ATOM 1490 N N . ALA A 1 184 ? -1.040 4.429 9.219 1.00 82.44 184 ALA A N 1
ATOM 1491 C CA . ALA A 1 184 ? -2.136 3.498 9.472 1.00 82.44 184 ALA A CA 1
ATOM 1492 C C . ALA A 1 184 ? -1.677 2.260 10.260 1.00 82.44 184 ALA A C 1
ATOM 1494 O O . ALA A 1 184 ? -2.363 1.829 11.181 1.00 82.44 184 ALA A O 1
ATOM 1495 N N . THR A 1 185 ? -0.495 1.725 9.947 1.00 79.44 185 THR A N 1
ATOM 1496 C CA . THR A 1 185 ? 0.084 0.577 10.661 1.00 79.44 185 THR A CA 1
ATOM 1497 C C . THR A 1 185 ? 0.424 0.932 12.109 1.00 79.44 185 THR A C 1
ATOM 1499 O O . THR A 1 185 ? 0.119 0.163 13.013 1.00 79.44 185 THR A O 1
ATOM 1502 N N . ILE A 1 186 ? 1.017 2.107 12.350 1.00 85.44 186 ILE A N 1
ATOM 1503 C CA . ILE A 1 186 ? 1.336 2.578 13.706 1.00 85.44 186 ILE A CA 1
ATOM 1504 C C . ILE A 1 186 ? 0.050 2.781 14.512 1.00 85.44 186 ILE A C 1
ATOM 1506 O O . ILE A 1 186 ? -0.062 2.246 15.613 1.00 85.44 186 ILE A O 1
ATOM 1510 N N . ALA A 1 187 ? -0.932 3.494 13.952 1.00 85.81 187 ALA A N 1
ATOM 1511 C CA . ALA A 1 187 ? -2.225 3.726 14.595 1.00 85.81 187 ALA A CA 1
ATOM 1512 C C . ALA A 1 187 ? -2.926 2.404 14.952 1.00 85.81 187 ALA A C 1
ATOM 1514 O O . ALA A 1 187 ? -3.472 2.266 16.045 1.00 85.81 187 ALA A O 1
ATOM 1515 N N . PHE A 1 188 ? -2.839 1.410 14.067 1.00 82.25 188 PHE A N 1
ATOM 1516 C CA . PHE A 1 188 ? -3.363 0.073 14.310 1.00 82.25 188 PHE A CA 1
ATOM 1517 C C . PHE A 1 188 ? -2.651 -0.660 15.453 1.00 82.25 188 PHE A C 1
ATOM 1519 O O . PHE A 1 188 ? -3.310 -1.186 16.347 1.00 82.25 188 PHE A O 1
ATOM 1526 N N . CYS A 1 189 ? -1.314 -0.679 15.462 1.00 82.25 189 CYS A N 1
ATOM 1527 C CA . CYS A 1 189 ? -0.553 -1.311 16.541 1.00 82.25 189 CYS A CA 1
ATOM 1528 C C . CYS A 1 189 ? -0.857 -0.660 17.897 1.00 82.25 189 CYS A C 1
ATOM 1530 O O . CYS A 1 189 ? -1.064 -1.363 18.882 1.00 82.25 189 CYS A O 1
ATOM 1532 N N . VAL A 1 190 ? -0.944 0.673 17.938 1.00 86.94 190 VAL A N 1
ATOM 1533 C CA . VAL A 1 190 ? -1.326 1.421 19.145 1.00 86.94 190 VAL A CA 1
ATOM 1534 C C . VAL A 1 190 ? -2.742 1.044 19.599 1.00 86.94 190 VAL A C 1
ATOM 1536 O O . VAL A 1 190 ? -2.957 0.804 20.785 1.00 86.94 190 VAL A O 1
ATOM 1539 N N . ALA A 1 191 ? -3.695 0.909 18.672 1.00 82.12 191 ALA A N 1
ATOM 1540 C CA . ALA A 1 191 ? -5.055 0.465 18.980 1.00 82.12 191 ALA A CA 1
ATOM 1541 C C . ALA A 1 191 ? -5.107 -0.962 19.556 1.00 82.12 191 ALA A C 1
ATOM 1543 O O . ALA A 1 191 ? -5.858 -1.214 20.501 1.00 82.12 191 ALA A O 1
ATOM 1544 N N . ILE A 1 192 ? -4.286 -1.890 19.046 1.00 82.12 192 ILE A N 1
ATOM 1545 C CA . ILE A 1 192 ? -4.147 -3.235 19.629 1.00 82.12 192 ILE A CA 1
ATOM 1546 C C . ILE A 1 192 ? -3.615 -3.146 21.056 1.00 82.12 192 ILE A C 1
ATOM 1548 O O . ILE A 1 192 ? -4.194 -3.759 21.948 1.00 82.12 192 ILE A O 1
ATOM 1552 N N . VAL A 1 193 ? -2.543 -2.383 21.284 1.00 85.12 193 VAL A N 1
ATOM 1553 C CA . VAL A 1 193 ? -1.953 -2.228 22.622 1.00 85.12 193 VAL A CA 1
ATOM 1554 C C . VAL A 1 193 ? -2.990 -1.681 23.599 1.00 85.12 193 VAL A C 1
ATOM 1556 O O . VAL A 1 193 ? -3.174 -2.262 24.666 1.00 85.12 193 VAL A O 1
ATOM 1559 N N . PHE A 1 194 ? -3.746 -0.648 23.216 1.00 85.50 194 PHE A N 1
ATOM 1560 C CA . PHE A 1 194 ? -4.853 -0.162 24.039 1.00 85.50 194 PHE A CA 1
ATOM 1561 C C . PHE A 1 194 ? -5.933 -1.220 24.252 1.00 85.50 194 PHE A C 1
ATOM 1563 O O . PHE A 1 194 ? -6.430 -1.347 25.360 1.00 85.50 194 PHE A O 1
ATOM 1570 N N . THR A 1 195 ? -6.267 -2.033 23.252 1.00 81.62 195 THR A N 1
ATOM 1571 C CA . THR A 1 195 ? -7.239 -3.122 23.436 1.00 81.62 195 THR A CA 1
ATOM 1572 C C . THR A 1 195 ? -6.740 -4.157 24.450 1.00 81.62 195 THR A C 1
ATOM 1574 O O . THR A 1 195 ? -7.509 -4.580 25.307 1.00 81.62 195 THR A O 1
ATOM 1577 N N . ILE A 1 196 ? -5.457 -4.529 24.401 1.00 80.75 196 ILE A N 1
ATOM 1578 C CA . ILE A 1 196 ? -4.842 -5.466 25.355 1.00 80.75 196 ILE A CA 1
ATOM 1579 C C . ILE A 1 196 ? -4.854 -4.875 26.764 1.00 80.75 196 ILE A C 1
ATOM 1581 O O . ILE A 1 196 ? -5.309 -5.534 27.693 1.00 80.75 196 ILE A O 1
ATOM 1585 N N . ILE A 1 197 ? -4.421 -3.621 26.924 1.00 84.50 197 ILE A N 1
ATOM 1586 C CA . ILE A 1 197 ? -4.446 -2.939 28.224 1.00 84.50 197 ILE A CA 1
ATOM 1587 C C . ILE A 1 197 ? -5.888 -2.850 28.742 1.00 84.50 197 ILE A C 1
ATOM 1589 O O . ILE A 1 197 ? -6.126 -3.104 29.917 1.00 84.50 197 ILE A O 1
ATOM 1593 N N . ALA A 1 198 ? -6.870 -2.579 27.875 1.00 84.12 198 ALA A N 1
ATOM 1594 C CA . ALA A 1 198 ? -8.276 -2.501 28.262 1.00 84.12 198 ALA A CA 1
ATOM 1595 C C . ALA A 1 198 ? -8.794 -3.811 28.866 1.00 84.12 198 ALA A C 1
ATOM 1597 O O . ALA A 1 198 ? -9.621 -3.772 29.767 1.00 84.12 198 ALA A O 1
ATOM 1598 N N . ILE A 1 199 ? -8.319 -4.962 28.379 1.00 82.75 199 ILE A N 1
ATOM 1599 C CA . ILE A 1 199 ? -8.689 -6.286 28.906 1.00 82.75 199 ILE A CA 1
ATOM 1600 C C . ILE A 1 199 ? -8.139 -6.495 30.325 1.00 82.75 199 ILE A C 1
ATOM 1602 O O . ILE A 1 199 ? -8.740 -7.222 31.110 1.00 82.75 199 ILE A O 1
ATOM 1606 N N . LEU A 1 200 ? -7.013 -5.858 30.656 1.00 86.88 200 LEU A N 1
ATOM 1607 C CA . LEU A 1 200 ? -6.378 -5.946 31.974 1.00 86.88 200 LEU A CA 1
ATOM 1608 C C . LEU A 1 200 ? -6.983 -4.971 32.995 1.00 86.88 200 LEU A C 1
ATOM 1610 O O . LEU A 1 200 ? -6.831 -5.168 34.199 1.00 86.88 200 LEU A O 1
ATOM 1614 N N . LEU A 1 201 ? -7.651 -3.918 32.525 1.00 86.19 201 LEU A N 1
ATOM 1615 C CA . LEU A 1 201 ? -8.339 -2.942 33.366 1.00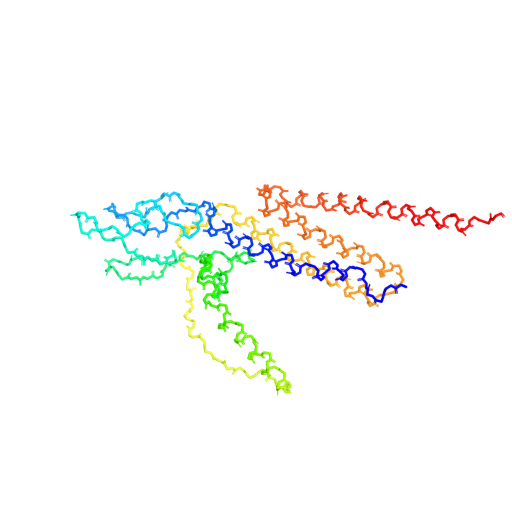 86.19 201 LEU A CA 1
ATOM 1616 C C . LEU A 1 201 ? -9.769 -3.394 33.684 1.00 86.19 201 LEU A C 1
ATOM 1618 O O . LEU A 1 201 ? -10.334 -4.259 33.017 1.00 86.19 201 LEU A O 1
ATOM 1622 N N . ARG A 1 202 ? -10.371 -2.776 34.702 1.00 82.62 202 ARG A N 1
ATOM 1623 C CA . ARG A 1 202 ? -11.773 -2.989 35.084 1.00 82.62 202 ARG A CA 1
ATOM 1624 C C . ARG A 1 202 ? -12.581 -1.695 34.960 1.00 82.62 202 ARG A C 1
ATOM 1626 O O . ARG A 1 202 ? -12.021 -0.601 34.843 1.00 82.62 202 ARG A O 1
ATOM 1633 N N . ASP A 1 203 ? -13.900 -1.849 34.967 1.00 81.94 203 ASP A N 1
ATOM 1634 C CA . ASP A 1 203 ? -14.889 -0.779 35.117 1.00 81.94 203 ASP A CA 1
ATOM 1635 C C . ASP A 1 203 ? -14.808 0.338 34.052 1.00 81.94 203 ASP A C 1
ATOM 1637 O O . ASP A 1 203 ? -14.773 0.102 32.837 1.00 81.94 203 ASP A O 1
ATOM 1641 N N . THR A 1 204 ? -14.834 1.596 34.491 1.00 80.31 204 THR A N 1
ATOM 1642 C CA . THR A 1 204 ? -14.870 2.780 33.624 1.00 80.31 204 THR A CA 1
ATOM 1643 C C . THR A 1 204 ? -13.591 2.931 32.807 1.00 80.31 204 THR A C 1
ATOM 1645 O O . THR A 1 204 ? -13.659 3.290 31.631 1.00 80.31 204 THR A O 1
ATOM 1648 N N . ALA A 1 205 ? -12.436 2.588 33.383 1.00 79.38 205 ALA A N 1
ATOM 1649 C CA . ALA A 1 205 ? -11.148 2.659 32.701 1.00 79.38 205 ALA A CA 1
ATOM 1650 C C . ALA A 1 205 ? -11.082 1.695 31.506 1.00 79.38 205 ALA A C 1
ATOM 1652 O O . ALA A 1 205 ? -10.641 2.094 30.428 1.00 79.38 205 ALA A O 1
ATOM 1653 N N . GLN A 1 206 ? -11.598 0.468 31.653 1.00 82.06 206 GLN A N 1
ATOM 1654 C CA . GLN A 1 206 ? -11.738 -0.486 30.546 1.00 82.06 206 GLN A CA 1
ATOM 1655 C C . GLN A 1 206 ? -12.592 0.099 29.414 1.00 82.06 206 GLN A C 1
ATOM 1657 O O . GLN A 1 206 ? -12.202 0.055 28.247 1.00 82.06 206 GLN A O 1
ATOM 1662 N N . THR A 1 207 ? -13.741 0.679 29.760 1.00 79.06 207 THR A N 1
ATOM 1663 C CA . THR A 1 207 ? -14.691 1.233 28.787 1.00 79.06 207 THR A CA 1
ATOM 1664 C C . THR A 1 207 ? -14.081 2.397 28.000 1.00 79.06 207 THR A C 1
ATOM 1666 O O . THR A 1 207 ? -14.141 2.417 26.770 1.00 79.06 207 THR A O 1
ATOM 1669 N N . VAL A 1 208 ? -13.429 3.341 28.688 1.00 82.50 208 VAL A N 1
ATOM 1670 C CA . VAL A 1 208 ? -12.748 4.481 28.051 1.00 82.50 208 VAL A CA 1
ATOM 1671 C C . VAL A 1 208 ? -11.646 3.999 27.109 1.00 82.50 208 VAL A C 1
ATOM 1673 O O . VAL A 1 208 ? -11.580 4.442 25.961 1.00 82.50 208 VAL A O 1
ATOM 1676 N N . LEU A 1 209 ? -10.813 3.051 27.549 1.00 83.75 209 LEU A N 1
ATOM 1677 C CA . LEU A 1 209 ? -9.717 2.544 26.726 1.00 83.75 209 LEU A CA 1
ATOM 1678 C C . LEU A 1 209 ? -10.217 1.801 25.477 1.00 83.75 209 LEU A C 1
ATOM 1680 O O . LEU A 1 209 ? -9.604 1.920 24.418 1.00 83.75 209 LEU A O 1
ATOM 1684 N N . GLN A 1 210 ? -11.346 1.087 25.562 1.00 82.06 210 GLN A N 1
ATOM 1685 C CA . GLN A 1 210 ? -11.979 0.463 24.394 1.00 82.06 210 GLN A CA 1
ATOM 1686 C C . GLN A 1 210 ? -12.429 1.510 23.363 1.00 82.06 210 GLN A C 1
ATOM 1688 O O . GLN A 1 210 ? -12.169 1.345 22.169 1.00 82.06 210 GLN A O 1
ATOM 1693 N N . TYR A 1 211 ? -13.027 2.626 23.794 1.00 83.00 211 TYR A N 1
ATOM 1694 C CA . TYR A 1 211 ? -13.393 3.714 22.880 1.00 83.00 211 TYR A CA 1
ATOM 1695 C C . TYR A 1 211 ? -12.169 4.385 22.247 1.00 83.00 211 TYR A C 1
ATOM 1697 O O . TYR A 1 211 ? -12.174 4.651 21.042 1.00 83.00 211 TYR A O 1
ATOM 1705 N N . VAL A 1 212 ? -11.095 4.593 23.012 1.00 85.50 212 VAL A N 1
ATOM 1706 C CA . VAL A 1 212 ? -9.828 5.130 22.486 1.00 85.50 212 VAL A CA 1
ATOM 1707 C C . VAL A 1 212 ? -9.199 4.164 21.475 1.00 85.50 212 VAL A C 1
ATOM 1709 O O . VAL A 1 212 ? -8.772 4.587 20.399 1.00 85.50 212 VAL A O 1
ATOM 1712 N N . ALA A 1 213 ? -9.202 2.859 21.760 1.00 83.94 213 ALA A N 1
ATOM 1713 C CA . ALA A 1 213 ? -8.715 1.843 20.830 1.00 83.94 213 ALA A CA 1
ATOM 1714 C C . ALA A 1 213 ? -9.498 1.865 19.508 1.00 83.94 213 ALA A C 1
ATOM 1716 O O . ALA A 1 213 ? -8.910 1.824 18.426 1.00 83.94 213 ALA A O 1
ATOM 1717 N N . THR A 1 214 ? -10.823 2.012 19.570 1.00 82.44 214 THR A N 1
ATOM 1718 C CA . THR A 1 214 ? -11.644 2.082 18.352 1.00 82.44 214 THR A CA 1
ATOM 1719 C C . THR A 1 214 ? -11.423 3.344 17.541 1.00 82.44 214 THR A C 1
ATOM 1721 O O . THR A 1 214 ? -11.387 3.261 16.314 1.00 82.44 214 THR A O 1
ATOM 1724 N N . LEU A 1 215 ? -11.158 4.482 18.187 1.00 84.06 215 LEU A N 1
ATOM 1725 C CA . LEU A 1 215 ? -10.693 5.676 17.486 1.00 84.06 215 LEU A CA 1
ATOM 1726 C C . LEU A 1 215 ? -9.389 5.392 16.726 1.00 84.06 215 LEU A C 1
ATOM 1728 O O . LEU A 1 215 ? -9.267 5.791 15.572 1.00 84.06 215 LEU A O 1
ATOM 1732 N N . GLY A 1 216 ? -8.449 4.653 17.325 1.00 84.75 216 GLY A N 1
ATOM 1733 C CA . GLY A 1 216 ? -7.209 4.232 16.666 1.00 84.75 216 GLY A CA 1
ATOM 1734 C C . GLY A 1 216 ? -7.442 3.353 15.428 1.00 84.75 216 GLY A C 1
ATOM 1735 O O . GLY A 1 216 ? -6.831 3.590 14.383 1.00 84.75 216 GLY A O 1
ATOM 1736 N N . PHE A 1 217 ? -8.377 2.398 15.491 1.00 82.50 217 PHE A N 1
ATOM 1737 C CA . PHE A 1 217 ? -8.764 1.581 14.330 1.00 82.50 217 PHE A CA 1
ATOM 1738 C C . PHE A 1 217 ? -9.422 2.411 13.219 1.00 82.50 217 PHE A C 1
ATOM 1740 O O . PHE A 1 217 ? -9.057 2.284 12.046 1.00 82.50 217 PHE A O 1
ATOM 1747 N N . VAL A 1 218 ? -10.348 3.305 13.576 1.00 83.56 218 VAL A N 1
ATOM 1748 C CA . VAL A 1 218 ? -10.995 4.225 12.626 1.00 83.56 218 VAL A CA 1
ATOM 1749 C C . VAL A 1 218 ? -9.964 5.166 11.998 1.00 83.56 218 VAL A C 1
ATOM 1751 O O . VAL A 1 218 ? -10.017 5.424 10.795 1.00 83.56 218 VAL A O 1
ATOM 1754 N N . LEU A 1 219 ? -8.984 5.626 12.776 1.00 85.25 219 LEU A N 1
ATOM 1755 C CA . LEU A 1 219 ? -7.897 6.478 12.306 1.00 85.25 219 LEU A CA 1
ATOM 1756 C C . LEU A 1 219 ? -6.991 5.761 11.307 1.00 85.25 219 LEU A C 1
ATOM 1758 O O . LEU A 1 219 ? -6.669 6.327 10.258 1.00 85.25 219 LEU A O 1
ATOM 1762 N N . ALA A 1 220 ? -6.635 4.505 11.580 1.00 82.88 220 ALA A N 1
ATOM 1763 C CA . ALA A 1 220 ? -5.891 3.675 10.640 1.00 82.88 220 ALA A CA 1
ATOM 1764 C C . ALA A 1 220 ? -6.655 3.510 9.314 1.00 82.88 220 ALA A C 1
ATOM 1766 O O . ALA A 1 220 ? -6.096 3.710 8.228 1.00 82.88 220 ALA A O 1
ATOM 1767 N N . TRP A 1 221 ? -7.959 3.234 9.387 1.00 82.12 221 TRP A N 1
ATOM 1768 C CA . TRP A 1 221 ? -8.827 3.154 8.213 1.00 82.12 221 TRP A CA 1
ATOM 1769 C C . TRP A 1 221 ? -8.875 4.474 7.434 1.00 82.12 221 TRP A C 1
ATOM 1771 O O . TRP A 1 221 ? -8.641 4.503 6.222 1.00 82.12 221 TRP A O 1
ATOM 1781 N N . ALA A 1 222 ? -9.133 5.588 8.119 1.00 83.31 222 ALA A N 1
ATOM 1782 C CA . ALA A 1 222 ? -9.265 6.896 7.497 1.00 83.31 222 ALA A CA 1
ATOM 1783 C C . ALA A 1 222 ? -7.967 7.341 6.819 1.00 83.31 222 ALA A C 1
ATOM 1785 O O . ALA A 1 222 ? -8.029 7.841 5.693 1.00 83.31 222 ALA A O 1
ATOM 1786 N N . ALA A 1 223 ? -6.814 7.101 7.454 1.00 83.25 223 ALA A N 1
ATOM 1787 C CA . ALA A 1 223 ? -5.493 7.368 6.892 1.00 83.25 223 ALA A CA 1
ATOM 1788 C C . ALA A 1 223 ? -5.254 6.584 5.602 1.00 83.25 223 ALA A C 1
ATOM 1790 O O . ALA A 1 223 ? -4.786 7.148 4.612 1.00 83.25 223 ALA A O 1
ATOM 1791 N N . THR A 1 224 ? -5.658 5.314 5.581 1.00 75.50 224 THR A N 1
ATOM 1792 C CA . THR A 1 224 ? -5.602 4.498 4.367 1.00 75.50 224 THR A CA 1
ATOM 1793 C C . THR A 1 224 ? -6.537 5.074 3.296 1.00 75.50 224 THR A C 1
ATOM 1795 O O . THR A 1 224 ? -6.112 5.317 2.171 1.00 75.50 224 THR A O 1
ATOM 1798 N N . SER A 1 225 ? -7.784 5.413 3.649 1.00 75.38 225 SER A N 1
ATOM 1799 C CA . SER A 1 225 ? -8.765 5.963 2.701 1.00 75.38 225 SER A CA 1
ATOM 1800 C C . SER A 1 225 ? -8.318 7.296 2.074 1.00 75.38 225 SER A C 1
ATOM 1802 O O . SER A 1 225 ? -8.372 7.472 0.859 1.00 75.38 225 SER A O 1
ATOM 1804 N N . ALA A 1 226 ? -7.832 8.236 2.888 1.00 76.06 226 ALA A N 1
ATOM 1805 C CA . ALA A 1 226 ? -7.496 9.588 2.453 1.00 76.06 226 ALA A CA 1
ATOM 1806 C C . ALA A 1 226 ? -6.096 9.667 1.830 1.00 76.06 226 ALA A C 1
ATOM 1808 O O . ALA A 1 226 ? -5.896 10.364 0.836 1.00 76.06 226 ALA A O 1
ATOM 1809 N N . GLY A 1 227 ? -5.128 8.949 2.404 1.00 69.56 227 GLY A N 1
ATOM 1810 C CA . GLY A 1 227 ? -3.735 8.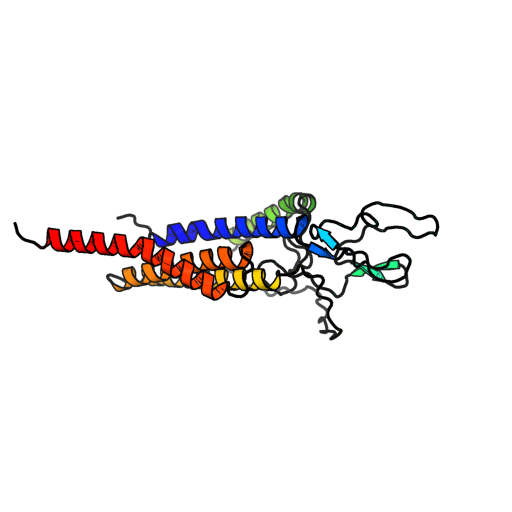990 1.974 1.00 69.56 227 GLY A CA 1
ATOM 1811 C C . GLY A 1 227 ? -3.429 8.078 0.789 1.00 69.56 227 GLY A C 1
ATOM 1812 O O . GLY A 1 227 ? -2.647 8.462 -0.077 1.00 69.56 227 GLY A O 1
ATOM 1813 N N . VAL A 1 228 ? -4.060 6.900 0.710 1.00 68.19 228 VAL A N 1
ATOM 1814 C CA . VAL A 1 228 ? -3.809 5.944 -0.380 1.00 68.19 228 VAL A CA 1
ATOM 1815 C C . VAL A 1 228 ? -4.674 6.240 -1.602 1.00 68.19 228 VAL A C 1
ATOM 1817 O O . VAL A 1 228 ? -4.148 6.324 -2.714 1.00 68.19 228 VAL A O 1
ATOM 1820 N N . TYR A 1 229 ? -5.980 6.432 -1.402 1.00 66.31 229 TYR A N 1
ATOM 1821 C CA . TYR A 1 229 ? -6.923 6.631 -2.508 1.00 66.31 229 TYR A CA 1
ATOM 1822 C C . TYR A 1 229 ? -7.093 8.107 -2.878 1.00 66.31 229 TYR A C 1
ATOM 1824 O O . TYR A 1 229 ? -7.086 8.440 -4.059 1.00 66.31 229 TYR A O 1
ATOM 1832 N N . GLY A 1 230 ? -7.201 8.996 -1.885 1.00 65.56 230 GLY A N 1
ATOM 1833 C CA . GLY A 1 230 ? -7.445 10.424 -2.120 1.00 65.56 230 GLY A CA 1
ATOM 1834 C C . GLY A 1 230 ? -6.228 11.223 -2.601 1.00 65.56 230 GLY A C 1
ATOM 1835 O O . GLY A 1 230 ? -6.409 12.257 -3.233 1.00 65.56 230 GLY A O 1
ATOM 1836 N N . ARG A 1 231 ? -4.998 10.769 -2.302 1.00 67.12 231 ARG A N 1
ATOM 1837 C CA . ARG A 1 231 ? -3.720 11.434 -2.658 1.00 67.12 231 ARG A CA 1
ATOM 1838 C C . ARG A 1 231 ? -3.676 12.950 -2.369 1.00 67.12 231 ARG A C 1
ATOM 1840 O O . ARG A 1 231 ? -2.964 13.693 -3.033 1.00 67.12 231 ARG A O 1
ATOM 1847 N N . SER A 1 232 ? -4.424 13.420 -1.369 1.00 67.94 232 SER A N 1
ATOM 1848 C CA . SER A 1 232 ? -4.465 14.838 -0.981 1.00 67.94 232 SER A CA 1
ATOM 1849 C C . SER A 1 232 ? -3.218 15.217 -0.185 1.00 67.94 232 SER A C 1
ATOM 1851 O O . SER A 1 232 ? -2.867 14.506 0.750 1.00 67.94 232 SER A O 1
ATOM 1853 N N . GLU A 1 233 ? -2.567 16.345 -0.461 1.00 73.19 233 GLU A N 1
ATOM 1854 C CA . GLU A 1 233 ? -1.425 16.801 0.353 1.00 73.19 233 GLU A CA 1
ATOM 1855 C C . GLU A 1 233 ? -1.792 16.989 1.836 1.00 73.19 233 GLU A C 1
ATOM 1857 O O . GLU A 1 233 ? -0.974 16.752 2.724 1.00 73.19 233 GLU A O 1
ATOM 1862 N N . THR A 1 234 ? -3.062 17.288 2.124 1.00 82.38 234 THR A N 1
ATOM 1863 C CA . THR A 1 234 ? -3.611 17.448 3.478 1.00 82.38 234 THR A CA 1
ATOM 1864 C C . THR A 1 234 ? -4.241 16.162 4.033 1.00 82.38 234 THR A C 1
ATOM 1866 O O . THR A 1 234 ? -5.044 16.211 4.970 1.00 82.38 234 THR A O 1
ATOM 1869 N N . TRP A 1 235 ? -3.875 14.992 3.491 1.00 81.00 235 TRP A N 1
ATOM 1870 C CA . TRP A 1 235 ? -4.477 13.696 3.835 1.00 81.00 235 TRP A CA 1
ATOM 1871 C C . TRP A 1 235 ? -4.488 13.387 5.334 1.00 81.00 235 TRP A C 1
ATOM 1873 O O . TRP A 1 235 ? -5.447 12.781 5.796 1.00 81.00 235 TRP A O 1
ATOM 1883 N N . LEU A 1 236 ? -3.473 13.807 6.099 1.00 83.25 236 LEU A N 1
ATOM 1884 C CA . LEU A 1 236 ? -3.416 13.562 7.544 1.00 83.25 236 LEU A CA 1
ATOM 1885 C C . LEU A 1 236 ? -4.518 14.335 8.280 1.00 83.25 236 LEU A C 1
ATOM 1887 O O . LEU A 1 236 ? -5.278 13.754 9.049 1.00 83.25 236 LEU A O 1
ATOM 1891 N N . LYS A 1 237 ? -4.656 15.634 7.983 1.00 84.00 237 LYS A N 1
ATOM 1892 C CA . LYS A 1 237 ? -5.714 16.483 8.548 1.00 84.00 237 LYS A CA 1
ATOM 1893 C C . LYS A 1 237 ? -7.091 15.948 8.153 1.00 84.00 237 LYS A C 1
ATOM 1895 O O . LYS A 1 237 ? -7.964 15.816 9.008 1.00 84.00 237 LYS A O 1
ATOM 1900 N N . GLY A 1 238 ? -7.257 15.566 6.885 1.00 81.69 238 GLY A N 1
ATOM 1901 C CA . GLY A 1 238 ? -8.480 14.936 6.386 1.00 81.69 238 GLY A CA 1
ATOM 1902 C C . GLY A 1 238 ? -8.793 13.602 7.070 1.00 81.69 238 GLY A C 1
ATOM 1903 O O . GLY A 1 238 ? -9.942 13.360 7.430 1.00 81.69 238 GLY A O 1
ATOM 1904 N N . ALA A 1 239 ? -7.785 12.761 7.309 1.00 81.88 239 ALA A N 1
ATOM 1905 C CA . ALA A 1 239 ? -7.937 11.492 8.012 1.00 81.88 239 ALA A CA 1
ATOM 1906 C C . ALA A 1 239 ? -8.370 11.702 9.467 1.00 81.88 239 ALA A C 1
ATOM 1908 O O . ALA A 1 239 ? -9.330 11.066 9.896 1.00 81.88 239 ALA A O 1
ATOM 1909 N N . CYS A 1 240 ? -7.742 12.626 10.201 1.00 84.50 240 CYS A N 1
ATOM 1910 C CA . CYS A 1 240 ? -8.121 12.943 11.580 1.00 84.50 240 CYS A CA 1
ATOM 1911 C C . CYS A 1 240 ? -9.556 13.481 11.670 1.00 84.50 240 CYS A C 1
ATOM 1913 O O . CYS A 1 240 ? -10.353 12.957 12.443 1.00 84.50 240 CYS A O 1
ATOM 1915 N N . LEU A 1 241 ? -9.919 14.463 10.836 1.00 85.81 241 LEU A N 1
ATOM 1916 C CA . LEU A 1 241 ? -11.277 15.027 10.797 1.00 85.81 241 LEU A CA 1
ATOM 1917 C C . LEU A 1 241 ? -12.328 13.980 10.420 1.00 85.81 241 LEU A C 1
ATOM 1919 O O . LEU A 1 241 ? -13.378 13.901 11.054 1.00 85.81 241 LEU A O 1
ATOM 1923 N N . LYS A 1 242 ? -12.045 13.150 9.412 1.00 81.06 242 LYS A N 1
ATOM 1924 C CA . LYS A 1 242 ? -12.945 12.070 8.995 1.00 81.06 242 LYS A CA 1
ATOM 1925 C C . LYS A 1 242 ? -13.122 11.038 10.106 1.00 81.06 242 LYS A C 1
ATOM 1927 O O . LYS A 1 242 ? -14.247 10.608 10.340 1.00 81.06 242 LYS A O 1
ATOM 1932 N N . SER A 1 243 ? -12.040 10.693 10.803 1.00 83.06 243 SER A N 1
ATOM 1933 C CA . SER A 1 243 ? -12.073 9.757 11.932 1.00 83.06 243 SER A CA 1
ATOM 1934 C C . SER A 1 243 ? -12.888 10.305 13.084 1.00 83.06 243 SER A C 1
ATOM 1936 O O . SER A 1 243 ? -13.759 9.608 13.586 1.00 83.06 243 SER A O 1
ATOM 1938 N N . LEU A 1 244 ? -12.661 11.569 13.449 1.00 83.88 244 LEU A N 1
ATOM 1939 C CA . LEU A 1 244 ? -13.404 12.240 14.507 1.00 83.88 244 LEU A CA 1
ATOM 1940 C C . LEU A 1 244 ? -14.895 12.324 14.165 1.00 83.88 244 LEU A C 1
ATOM 1942 O O . LEU A 1 244 ? -15.729 12.013 15.005 1.00 83.88 244 LEU A O 1
ATOM 1946 N N . LYS A 1 245 ? -15.238 12.677 12.918 1.00 85.06 245 LYS A N 1
ATOM 1947 C CA . LYS A 1 245 ? -16.632 12.756 12.457 1.00 85.06 245 LYS A CA 1
ATOM 1948 C C . LYS A 1 245 ? -17.326 11.394 12.493 1.00 85.06 245 LYS A C 1
ATOM 1950 O O . LYS A 1 245 ? -18.466 11.314 12.932 1.00 85.06 245 LYS A O 1
ATOM 1955 N N . TRP A 1 246 ? -16.654 10.337 12.038 1.00 81.12 246 TRP A N 1
ATOM 1956 C CA . TRP A 1 246 ? -17.187 8.972 12.096 1.00 81.12 246 TRP A CA 1
ATOM 1957 C C . TRP A 1 246 ? -17.342 8.480 13.529 1.00 81.12 246 TRP A C 1
ATOM 1959 O O . TRP A 1 246 ? -18.394 7.965 13.891 1.00 81.12 246 TRP A O 1
ATOM 1969 N N . TRP A 1 247 ? -16.312 8.678 14.348 1.00 84.31 247 TRP A N 1
ATOM 1970 C CA . TRP A 1 247 ? -16.328 8.303 15.753 1.00 84.31 247 TRP A CA 1
ATOM 1971 C C . TRP A 1 247 ? -17.461 9.022 16.492 1.00 84.31 247 TRP A C 1
ATOM 1973 O O . TRP A 1 247 ? -18.300 8.369 17.103 1.00 84.31 247 TRP A O 1
ATOM 1983 N N . ALA A 1 248 ? -17.568 10.346 16.348 1.00 82.25 248 ALA A N 1
ATOM 1984 C CA . ALA A 1 248 ? -18.643 11.121 16.957 1.00 82.25 248 ALA A CA 1
ATOM 1985 C C . ALA A 1 248 ? -20.021 10.690 16.429 1.00 82.25 248 ALA A C 1
ATOM 1987 O O . ALA A 1 248 ? -20.942 10.501 17.214 1.00 82.25 248 ALA A O 1
ATOM 1988 N N . GLY A 1 249 ? -20.154 10.464 15.118 1.00 81.00 249 GLY A N 1
ATOM 1989 C CA . GLY A 1 249 ? -21.409 10.029 14.503 1.00 81.00 249 GLY A CA 1
ATOM 1990 C C . GLY A 1 249 ? -21.908 8.664 14.983 1.00 81.00 249 GLY A C 1
ATOM 1991 O O . GLY A 1 249 ? -23.113 8.451 15.011 1.00 81.00 249 GLY A O 1
ATOM 1992 N N . ILE A 1 250 ? -21.013 7.755 15.384 1.00 78.19 250 ILE A N 1
ATOM 1993 C CA . ILE A 1 250 ? -21.382 6.432 15.911 1.00 78.19 250 ILE A CA 1
ATOM 1994 C C . ILE A 1 250 ? -21.593 6.490 17.428 1.00 78.19 250 ILE A C 1
ATOM 1996 O O . ILE A 1 250 ? -22.596 5.993 17.933 1.00 78.19 250 ILE A O 1
ATOM 2000 N N . PHE A 1 251 ? -20.662 7.096 18.167 1.00 79.00 251 PHE A N 1
ATOM 2001 C CA . PHE A 1 251 ? -20.633 6.980 19.626 1.00 79.00 251 PHE A CA 1
ATOM 2002 C C . PHE A 1 251 ? -21.452 8.039 20.359 1.00 79.00 251 PHE A C 1
ATOM 2004 O O . PHE A 1 251 ? -21.943 7.746 21.446 1.00 79.00 251 PHE A O 1
ATOM 2011 N N . VAL A 1 252 ? -21.667 9.229 19.786 1.00 83.44 252 VAL A N 1
ATOM 2012 C CA . VAL A 1 252 ? -22.541 10.237 20.413 1.00 83.44 252 VAL A CA 1
ATOM 2013 C C . VAL A 1 252 ? -23.986 9.729 20.508 1.00 83.44 252 VAL A C 1
ATOM 2015 O O . VAL A 1 252 ? -24.529 9.770 21.611 1.00 83.44 252 VAL A O 1
ATOM 2018 N N . PRO A 1 253 ? -24.607 9.167 19.449 1.00 83.00 253 PRO A N 1
ATOM 2019 C CA . PRO A 1 253 ? -25.953 8.601 19.563 1.00 83.00 253 PRO A CA 1
ATOM 2020 C C . PRO A 1 253 ? -26.041 7.453 20.574 1.00 83.00 253 PRO A C 1
ATOM 2022 O O . PRO A 1 253 ? -26.974 7.408 21.369 1.00 83.00 253 PRO A O 1
ATOM 2025 N N . VAL A 1 254 ? -25.051 6.553 20.591 1.00 79.94 254 VAL A N 1
ATOM 2026 C CA . VAL A 1 254 ? -24.999 5.431 21.547 1.00 79.94 254 VAL A CA 1
ATOM 2027 C C . VAL A 1 254 ? -24.873 5.936 22.987 1.00 79.94 254 VAL A C 1
ATOM 2029 O O . VAL A 1 254 ? -25.562 5.443 23.878 1.00 79.94 254 VAL A O 1
ATOM 2032 N N . GLY A 1 255 ? -24.027 6.942 23.220 1.00 78.75 255 GLY A N 1
ATOM 2033 C CA . GLY A 1 255 ? -23.872 7.580 24.525 1.00 78.75 255 GLY A CA 1
ATOM 2034 C C . GLY A 1 255 ? -25.156 8.259 24.998 1.00 78.75 255 GLY A C 1
ATOM 2035 O O . GLY A 1 255 ? -25.553 8.067 26.144 1.00 78.75 255 GLY A O 1
ATOM 2036 N N . LEU A 1 256 ? -25.839 8.990 24.110 1.00 83.56 256 LEU A N 1
ATOM 2037 C CA . LEU A 1 256 ? -27.120 9.637 24.408 1.00 83.56 256 LEU A CA 1
ATOM 2038 C C . LEU A 1 256 ? -28.223 8.618 24.722 1.00 83.56 256 LEU A C 1
ATOM 2040 O O . LEU A 1 256 ? -28.960 8.810 25.684 1.00 83.56 256 LEU A O 1
ATOM 2044 N N . LEU A 1 257 ? -28.304 7.518 23.966 1.00 81.12 257 LEU A N 1
ATOM 2045 C CA . LEU A 1 257 ? -29.249 6.430 24.237 1.00 81.12 257 LEU A CA 1
ATOM 2046 C C . LEU A 1 257 ? -28.985 5.787 25.601 1.00 81.12 257 LEU A C 1
ATOM 2048 O O . LEU A 1 257 ? -29.907 5.651 26.401 1.00 81.12 257 LEU A O 1
ATOM 2052 N N . ASN A 1 258 ? -27.730 5.444 25.904 1.00 79.81 258 ASN A N 1
ATOM 2053 C CA . ASN A 1 258 ? -27.365 4.883 27.207 1.00 79.81 258 ASN A CA 1
ATOM 2054 C C . ASN A 1 258 ? -27.683 5.846 28.357 1.00 79.81 258 ASN A C 1
ATOM 2056 O O . ASN A 1 258 ? -28.170 5.410 29.402 1.00 79.81 258 ASN A O 1
ATOM 2060 N N . LEU A 1 259 ? -27.441 7.147 28.170 1.00 80.75 259 LEU A N 1
ATOM 2061 C CA . LEU A 1 259 ? -27.791 8.169 29.153 1.00 80.75 259 LEU A CA 1
ATOM 2062 C C . LEU A 1 259 ? -29.309 8.212 29.373 1.00 80.75 259 LEU A C 1
ATOM 2064 O O . LEU A 1 259 ? -29.749 8.158 30.517 1.00 80.75 259 LEU A O 1
ATOM 2068 N N . ALA A 1 260 ? -30.098 8.241 28.295 1.00 83.00 260 ALA A N 1
ATOM 2069 C CA . ALA A 1 260 ? -31.556 8.259 28.360 1.00 83.00 260 ALA A CA 1
ATOM 2070 C C . ALA A 1 260 ? -32.107 7.034 29.106 1.00 83.00 260 ALA A C 1
ATOM 2072 O O . ALA A 1 260 ? -32.875 7.197 30.050 1.00 83.00 260 ALA A O 1
ATOM 2073 N N . PHE A 1 261 ? -31.642 5.824 28.774 1.00 80.69 261 PHE A N 1
ATOM 2074 C CA . PHE A 1 261 ? -32.025 4.603 29.494 1.00 80.69 261 PHE A CA 1
ATOM 2075 C C . PHE A 1 261 ? -31.611 4.629 30.967 1.00 80.69 261 PHE A C 1
ATOM 2077 O O . PHE A 1 261 ? -32.358 4.173 31.828 1.00 80.69 261 PHE A O 1
ATOM 2084 N N . THR A 1 262 ? -30.437 5.183 31.279 1.00 80.50 262 THR A N 1
ATOM 2085 C CA . THR A 1 262 ? -29.971 5.297 32.668 1.00 80.50 262 THR A CA 1
ATOM 2086 C C . THR A 1 262 ? -30.842 6.256 33.475 1.00 80.50 262 THR A C 1
ATOM 2088 O O . THR A 1 262 ? -31.140 5.968 34.632 1.00 80.50 262 THR A O 1
ATOM 2091 N N . VAL A 1 263 ? -31.257 7.381 32.883 1.00 83.44 263 VAL A N 1
ATOM 2092 C CA . VAL A 1 263 ? -32.168 8.336 33.529 1.00 83.44 263 VAL A CA 1
ATOM 2093 C C . VAL A 1 263 ? -33.548 7.707 33.708 1.00 83.44 263 VAL A C 1
ATOM 2095 O O . VAL A 1 263 ? -34.043 7.694 34.828 1.00 83.44 263 VAL A O 1
ATOM 2098 N N . MET A 1 264 ? -34.115 7.097 32.660 1.00 82.81 264 MET A N 1
ATOM 2099 C CA . MET A 1 264 ? -35.427 6.437 32.720 1.00 82.81 264 MET A CA 1
ATOM 2100 C C . MET A 1 264 ? -35.486 5.326 33.775 1.00 82.81 264 MET A C 1
ATOM 2102 O O . MET A 1 264 ? -36.471 5.228 34.493 1.00 82.81 264 MET A O 1
ATOM 2106 N N . ASN A 1 265 ? -34.425 4.524 33.918 1.00 80.81 265 ASN A N 1
ATOM 2107 C CA . ASN A 1 265 ? -34.368 3.456 34.923 1.00 80.81 265 ASN A CA 1
ATOM 2108 C C . ASN A 1 265 ? -34.119 3.962 36.354 1.00 80.81 265 ASN A C 1
ATOM 2110 O O . ASN A 1 265 ? -34.301 3.204 37.304 1.00 80.81 265 ASN A O 1
ATOM 2114 N N . LYS A 1 266 ? -33.650 5.205 36.524 1.00 79.12 266 LYS A N 1
ATOM 2115 C CA . LYS A 1 266 ? -33.433 5.833 37.839 1.00 79.12 266 LYS A CA 1
ATOM 2116 C C . LYS A 1 266 ? -34.592 6.717 38.284 1.00 79.12 266 LYS A C 1
ATOM 2118 O O . LYS A 1 266 ? -34.608 7.11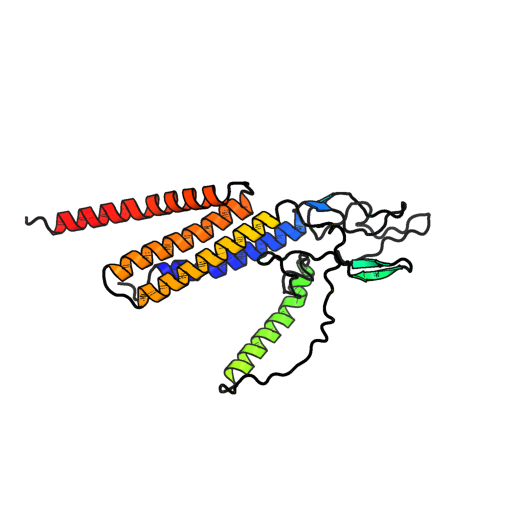0 39.447 1.00 79.12 266 LYS A O 1
ATOM 2123 N N . SER A 1 267 ? -35.527 7.037 37.397 1.00 67.88 267 SER A N 1
ATOM 2124 C CA . SER A 1 267 ? -36.775 7.699 37.756 1.00 67.88 267 SER A CA 1
ATOM 2125 C C . SER A 1 267 ? -37.691 6.675 38.442 1.00 67.88 267 SER A C 1
ATOM 2127 O O . SER A 1 267 ? -38.140 5.749 37.767 1.00 67.88 267 SER A O 1
ATOM 2129 N N . PRO A 1 268 ? -37.943 6.772 39.763 1.00 56.78 268 PRO A N 1
ATOM 2130 C CA . PRO A 1 268 ? -38.979 5.959 40.387 1.00 56.78 268 PRO A CA 1
ATOM 2131 C C . PRO A 1 268 ? -40.330 6.307 39.748 1.00 56.78 268 PRO A C 1
ATOM 2133 O O . PRO A 1 268 ? -40.568 7.471 39.416 1.00 56.78 268 PRO A O 1
ATOM 2136 N N . ALA A 1 269 ? -41.154 5.279 39.529 1.00 57.72 269 ALA A N 1
ATOM 2137 C CA . ALA A 1 269 ? -42.540 5.429 39.092 1.00 57.72 269 ALA A CA 1
ATOM 2138 C C . ALA A 1 269 ? -43.359 6.248 40.098 1.00 57.72 269 ALA A C 1
ATOM 2140 O O . ALA A 1 269 ? -43.071 6.134 41.314 1.00 57.72 269 ALA A O 1
#

Radius of gyration: 25.42 Å; chains: 1; bounding box: 72×48×80 Å

Sequence (269 aa):
MSPIPWPLWIGGLFPVYVAVVSVLLWFLRGSVWPVQCAYPRTSKGRPCRNWVPGEWMRCRHHNRRVTYRYGHQVVKLQRWQTLTRGNKIVDRPEIGVGALRLRPADATLLYERGYARPPLAVVRLLPDKVEAVLRRVKEARLRNPAPPADDADSGRTPYEPIATERRTDIARGLNQVVRATQFATIAFCVAIVFTIIAILLRDTAQTVLQYVATLGFVLAWAATSAGVYGRSETWLKGACLKSLKWWAGIFVPVGLLNLAFTVMNKSPA

Foldseek 3Di:
DPPDQPVVVLLVCVVVVVVVLQVVCLVQQAFAFWFFALACQDPVRHRGGDIDGHQNDHPPVQRDQDCDPVRDTRDDAHSQWDADPVRDIDGHPAAAAHQQGNDQDPDDLQDHSNGGDDPVSSVVCVVVVVVVVVVVVVVVVVDDDDDDDDDDDDPDDPDPPPPDPHPNSYGPLSVLSNVLQNQLVVLSVVLVVLQVVLVVDDDPSSVVSPLVSVLSSQLSVQSNVQRVPVSDPCSNVRSNVSSVCVSCVPVVVVVVVVVVVVVVVPDDD